Protein AF-A0A956N7H8-F1 (afdb_monomer)

Nearest PDB structures (foldseek):
  8h2f-assembly1_A  TM=9.032E-01  e=1.096E-11  Streptococcus thermophilus DGCC 7710
  2ido-assembly1_A  TM=9.069E-01  e=1.530E-11  Escherichia coli
  2p1j-assembly1_A  TM=8.109E-01  e=1.295E-11  Thermotoga maritima MSB8
  4fzz-assembly1_B  TM=8.216E-01  e=2.616E-10  Escherichia coli K-12
  7qfz-assembly4_H  TM=8.981E-01  e=7.449E-04  Escherichia fergusonii ATCC 35469

Sequence (273 aa):
MDDSLPTERWAVLDFETTGLNPRTCDVIETGAVQVDGRVLGATFHALTAPRAAIPAASSLVHGIVDDDVADAPPFEARVADLLEFLEDRVIVAHHARFDCAFLEQSALRAGLDPPTAAAVDTVRLSRRLFPEIERHDLTSLCATHGIRRERAHRALDDALATAELLAILLERADADGLSSREVLLVGRPAHWRRGRLPGLVLLGAREVELLEEAILTGDIVRLGYLSARGRGRRIAVVPYRIDSAPDRLVGYDVDAGTTRIWPLDRVITVEAT

Structure (mmCIF, N/CA/C/O backbone):
data_AF-A0A956N7H8-F1
#
_entry.id   AF-A0A956N7H8-F1
#
loop_
_atom_site.group_PDB
_atom_site.id
_atom_site.type_symbol
_atom_site.label_atom_id
_atom_site.label_alt_id
_atom_site.label_comp_id
_atom_site.label_asym_id
_atom_site.label_entity_id
_atom_site.label_seq_id
_atom_site.pdbx_PDB_ins_code
_atom_site.Cartn_x
_atom_site.Cartn_y
_atom_site.Cartn_z
_atom_site.occupancy
_atom_site.B_iso_or_equiv
_atom_site.auth_seq_id
_atom_site.auth_comp_id
_atom_site.auth_asym_id
_atom_site.auth_atom_id
_atom_site.pdbx_PDB_model_num
ATOM 1 N N . MET A 1 1 ? -28.872 10.167 2.561 1.00 31.25 1 MET A N 1
ATOM 2 C CA . MET A 1 1 ? -27.645 9.918 1.783 1.00 31.25 1 MET A CA 1
ATOM 3 C C . MET A 1 1 ? -26.826 8.972 2.622 1.00 31.25 1 MET A C 1
ATOM 5 O O . MET A 1 1 ? -26.780 9.174 3.827 1.00 31.25 1 MET A O 1
ATOM 9 N N . ASP A 1 2 ? -26.376 7.885 2.015 1.00 27.95 2 ASP A N 1
ATOM 10 C CA . ASP A 1 2 ? -25.636 6.814 2.673 1.00 27.95 2 ASP A CA 1
ATOM 11 C C . ASP A 1 2 ? -24.325 7.376 3.241 1.00 27.95 2 ASP A C 1
ATOM 13 O O . ASP A 1 2 ? -23.496 7.879 2.488 1.00 27.95 2 ASP A O 1
ATOM 17 N N . ASP A 1 3 ? -24.218 7.393 4.569 1.00 31.95 3 ASP A N 1
ATOM 18 C CA . ASP A 1 3 ? -23.087 7.933 5.341 1.00 31.95 3 ASP A CA 1
ATOM 19 C C . ASP A 1 3 ? -22.090 6.814 5.700 1.00 31.95 3 ASP A C 1
ATOM 21 O O . ASP A 1 3 ? -21.274 6.938 6.615 1.00 31.95 3 ASP A O 1
ATOM 25 N N . SER A 1 4 ? -22.159 5.674 4.997 1.00 35.38 4 SER A N 1
ATOM 26 C CA . SER A 1 4 ? -21.109 4.668 5.062 1.00 35.38 4 SER A CA 1
ATOM 27 C C . SER A 1 4 ? -19.821 5.302 4.539 1.00 35.38 4 SER A C 1
ATOM 29 O O . SER A 1 4 ? -19.727 5.682 3.368 1.00 35.38 4 SER A O 1
ATOM 31 N N . LEU A 1 5 ? -18.823 5.438 5.410 1.00 40.16 5 LEU A N 1
ATOM 32 C CA . LEU A 1 5 ? -17.477 5.834 5.013 1.00 40.16 5 LEU A CA 1
ATOM 33 C C . LEU A 1 5 ? -17.029 4.987 3.797 1.00 40.16 5 LEU A C 1
ATOM 35 O O . LEU A 1 5 ? -17.363 3.803 3.736 1.00 40.16 5 LEU A O 1
ATOM 39 N N . PRO A 1 6 ? -16.213 5.517 2.863 1.00 48.56 6 PRO A N 1
ATOM 40 C CA . PRO A 1 6 ? -15.658 4.762 1.722 1.00 48.56 6 PRO A CA 1
ATOM 41 C C . PRO A 1 6 ? -14.730 3.590 2.127 1.00 48.56 6 PRO A C 1
ATOM 43 O O . PRO A 1 6 ? -14.008 3.025 1.314 1.00 48.56 6 PRO A O 1
ATOM 46 N N . THR A 1 7 ? -14.741 3.207 3.398 1.00 57.56 7 THR A N 1
ATOM 47 C CA . THR A 1 7 ? -13.876 2.252 4.082 1.00 57.56 7 THR A CA 1
ATOM 48 C C . THR A 1 7 ? -14.230 0.789 3.850 1.00 57.56 7 THR A C 1
ATOM 50 O O . THR A 1 7 ? -13.734 -0.071 4.566 1.00 57.56 7 THR A O 1
ATOM 53 N N . GLU A 1 8 ? -15.086 0.490 2.880 1.00 76.19 8 GLU A N 1
ATOM 54 C CA . GLU A 1 8 ? -15.232 -0.872 2.361 1.00 76.19 8 GLU A CA 1
ATOM 55 C C . GLU A 1 8 ? -14.554 -1.038 1.003 1.00 76.19 8 GLU A C 1
ATOM 57 O O . GLU A 1 8 ? -14.403 -2.161 0.546 1.00 76.19 8 GLU A O 1
ATOM 62 N N . ARG A 1 9 ? -14.103 0.041 0.356 1.00 88.56 9 ARG A N 1
ATOM 63 C CA . ARG A 1 9 ? -13.468 -0.038 -0.959 1.00 88.56 9 ARG A CA 1
ATOM 64 C C . ARG A 1 9 ? -11.968 0.148 -0.832 1.00 88.56 9 ARG A C 1
ATOM 66 O O . ARG A 1 9 ? -11.470 1.243 -0.570 1.00 88.56 9 ARG A O 1
ATOM 73 N N . TRP A 1 10 ? -11.242 -0.934 -1.054 1.00 94.06 10 TRP A N 1
ATOM 74 C CA . TRP A 1 10 ? -9.791 -0.979 -0.983 1.00 94.06 10 TRP A CA 1
ATOM 75 C C . TRP A 1 10 ? -9.199 -1.255 -2.358 1.00 94.06 10 TRP A C 1
ATOM 77 O O . TRP A 1 10 ? -9.843 -1.845 -3.232 1.00 94.06 10 TRP A O 1
ATOM 87 N N . ALA A 1 11 ? -7.952 -0.845 -2.531 1.00 96.38 11 ALA A N 1
ATOM 88 C CA . ALA A 1 11 ? -7.104 -1.279 -3.621 1.00 96.38 11 ALA A CA 1
ATOM 89 C C . ALA A 1 11 ? -5.739 -1.654 -3.051 1.00 96.38 11 ALA A C 1
ATOM 91 O O . ALA A 1 11 ? -4.994 -0.798 -2.575 1.00 96.38 11 ALA A O 1
ATOM 92 N N . VAL A 1 12 ? -5.443 -2.946 -3.057 1.00 98.25 12 VAL A N 1
ATOM 93 C CA . VAL A 1 12 ? -4.158 -3.475 -2.617 1.00 98.25 12 VAL A CA 1
ATOM 94 C C . VAL A 1 12 ? -3.162 -3.303 -3.748 1.00 98.25 12 VAL A C 1
ATOM 96 O O . VAL A 1 12 ? -3.484 -3.651 -4.876 1.00 98.25 12 VAL A O 1
ATOM 99 N N . LEU A 1 13 ? -1.992 -2.751 -3.458 1.00 97.88 13 LEU A N 1
ATOM 100 C CA . LEU A 1 13 ? -0.951 -2.414 -4.419 1.00 97.88 13 LEU A CA 1
ATOM 101 C C . LEU A 1 13 ? 0.379 -3.004 -3.957 1.00 97.88 13 LEU A C 1
ATOM 103 O O . LEU A 1 13 ? 0.693 -2.957 -2.768 1.00 97.88 13 LEU A O 1
ATOM 107 N N . ASP A 1 14 ? 1.153 -3.495 -4.911 1.00 98.31 14 ASP A N 1
ATOM 108 C CA . ASP A 1 14 ? 2.539 -3.904 -4.726 1.00 98.31 14 ASP A CA 1
ATOM 109 C C . ASP A 1 14 ? 3.344 -3.568 -5.994 1.00 98.31 14 ASP A C 1
ATOM 111 O O . ASP A 1 14 ? 2.822 -3.631 -7.121 1.00 98.31 14 ASP A O 1
ATOM 115 N N . PHE A 1 15 ? 4.600 -3.159 -5.813 1.00 98.06 15 PHE A N 1
ATOM 116 C CA . PHE A 1 15 ? 5.529 -2.871 -6.901 1.00 98.06 15 PHE A CA 1
ATOM 117 C C . PHE A 1 15 ? 6.834 -3.644 -6.761 1.00 98.06 15 PHE A C 1
ATOM 119 O O . PHE A 1 15 ? 7.494 -3.582 -5.724 1.00 98.06 15 PHE A O 1
ATOM 126 N N . GLU A 1 16 ? 7.314 -4.167 -7.889 1.00 97.56 16 GLU A N 1
ATOM 127 C CA . GLU A 1 16 ? 8.724 -4.518 -8.041 1.00 97.56 16 GLU A CA 1
ATOM 128 C C . GLU A 1 16 ? 9.467 -3.395 -8.751 1.00 97.56 16 GLU A C 1
ATOM 130 O O . GLU A 1 16 ? 8.968 -2.775 -9.701 1.00 97.56 16 GLU A O 1
ATOM 135 N N . THR A 1 17 ? 10.678 -3.103 -8.281 1.00 96.44 17 THR A N 1
ATOM 136 C CA . THR A 1 17 ? 11.422 -1.921 -8.714 1.00 96.44 17 THR A CA 1
ATOM 137 C C . THR A 1 17 ? 12.901 -2.212 -8.931 1.00 96.44 17 THR A C 1
ATOM 139 O O . THR A 1 17 ? 13.490 -3.130 -8.365 1.00 96.44 17 THR A O 1
ATOM 142 N N . THR A 1 18 ? 13.566 -1.352 -9.702 1.00 93.12 18 THR A N 1
ATOM 143 C CA . THR A 1 18 ? 15.018 -1.435 -9.910 1.00 93.12 18 THR A CA 1
ATOM 144 C C . THR A 1 18 ? 15.836 -1.062 -8.670 1.00 93.12 18 THR A C 1
ATOM 146 O O . THR A 1 18 ? 17.060 -1.185 -8.683 1.00 93.12 18 THR A O 1
ATOM 149 N N . GLY A 1 19 ? 15.203 -0.625 -7.577 1.00 91.19 19 GLY A N 1
ATOM 150 C CA . GLY A 1 19 ? 15.867 -0.303 -6.318 1.00 91.19 19 GLY A CA 1
ATOM 151 C C . GLY A 1 19 ? 14.992 0.529 -5.380 1.00 91.19 19 GLY A C 1
ATOM 152 O O . GLY A 1 19 ? 13.828 0.794 -5.641 1.00 91.19 19 GLY A O 1
ATOM 153 N N . LEU A 1 20 ? 15.556 0.994 -4.265 1.00 85.06 20 LEU A N 1
ATOM 154 C CA . LEU A 1 20 ? 14.743 1.504 -3.151 1.00 85.06 20 LEU A CA 1
ATOM 155 C C . LEU A 1 20 ? 14.380 2.998 -3.208 1.00 85.06 20 LEU A C 1
ATOM 157 O O . LEU A 1 20 ? 13.648 3.481 -2.344 1.00 85.06 20 LEU A O 1
ATOM 161 N N . ASN A 1 21 ? 14.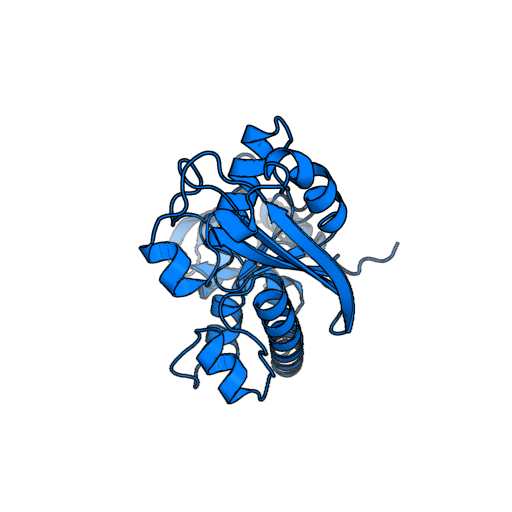924 3.762 -4.160 1.00 85.44 21 ASN A N 1
ATOM 162 C CA . ASN A 1 21 ? 14.743 5.214 -4.200 1.00 85.44 21 ASN A CA 1
ATOM 163 C C . ASN A 1 21 ? 13.774 5.626 -5.320 1.00 85.44 21 ASN A C 1
ATOM 165 O O . ASN A 1 21 ? 14.189 5.665 -6.478 1.00 85.44 21 ASN A O 1
ATOM 169 N N . PRO A 1 22 ? 12.540 6.058 -5.009 1.00 84.88 22 PRO A N 1
ATOM 170 C CA . PRO A 1 22 ? 11.532 6.377 -6.023 1.00 84.88 22 PRO A CA 1
ATOM 171 C C . PRO A 1 22 ? 11.897 7.576 -6.911 1.00 84.88 22 PRO A C 1
ATOM 173 O O . PRO A 1 22 ? 11.312 7.762 -7.970 1.00 84.88 2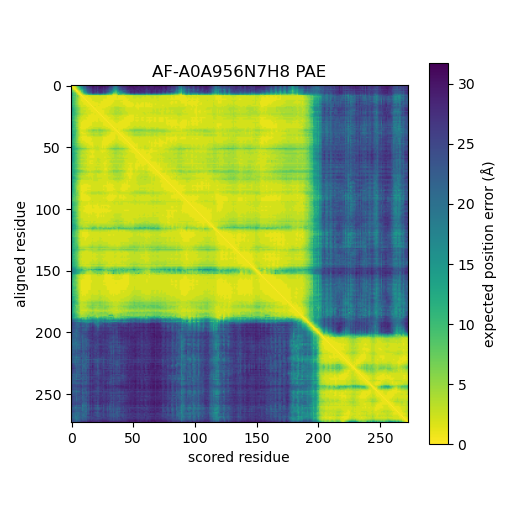2 PRO A O 1
ATOM 176 N N . ARG A 1 23 ? 12.888 8.396 -6.525 1.00 85.81 23 ARG A N 1
ATOM 177 C CA . ARG A 1 23 ? 13.370 9.517 -7.351 1.00 85.81 23 ARG A CA 1
ATOM 178 C C . ARG A 1 23 ? 14.357 9.097 -8.430 1.00 85.81 23 ARG A C 1
ATOM 180 O O . ARG A 1 23 ? 14.491 9.820 -9.415 1.00 85.81 23 ARG A O 1
ATOM 187 N N . THR A 1 24 ? 15.041 7.971 -8.260 1.00 86.06 24 THR A N 1
ATOM 188 C CA . THR A 1 24 ? 16.120 7.528 -9.163 1.00 86.06 24 THR A CA 1
ATOM 189 C C . THR A 1 24 ? 15.889 6.139 -9.746 1.00 86.06 24 THR A C 1
ATOM 191 O O . THR A 1 24 ? 16.474 5.826 -10.773 1.00 86.06 24 THR A O 1
ATOM 194 N N . CYS A 1 25 ? 15.055 5.325 -9.106 1.00 92.44 25 CYS A N 1
ATOM 195 C CA . CYS A 1 25 ? 14.696 3.979 -9.533 1.00 92.44 25 CYS A CA 1
ATOM 196 C C . CYS A 1 25 ? 13.358 3.979 -10.287 1.00 92.44 25 CYS A C 1
ATOM 198 O O . CYS A 1 25 ? 12.643 4.993 -10.330 1.00 92.44 25 CYS A O 1
ATOM 200 N N . ASP A 1 26 ? 13.056 2.828 -10.876 1.00 95.31 26 ASP A N 1
ATOM 201 C CA . ASP A 1 26 ? 11.912 2.582 -11.746 1.00 95.31 26 ASP A CA 1
ATOM 202 C C . ASP A 1 26 ? 11.077 1.414 -11.259 1.00 95.31 26 ASP A C 1
ATOM 204 O O . ASP A 1 26 ? 11.627 0.454 -10.727 1.00 95.31 26 ASP A O 1
ATOM 208 N N . VAL A 1 27 ? 9.765 1.517 -11.461 1.00 97.62 27 VAL A N 1
ATOM 209 C CA . VAL A 1 27 ? 8.834 0.393 -11.329 1.00 97.62 27 VAL A CA 1
ATOM 210 C C . VAL A 1 27 ? 8.967 -0.469 -12.580 1.00 97.62 27 VAL A C 1
ATOM 212 O O . VAL A 1 27 ? 8.987 0.059 -13.694 1.00 97.62 27 VAL A O 1
ATOM 215 N N . ILE A 1 28 ? 9.082 -1.778 -12.385 1.00 97.88 28 ILE A N 1
ATOM 216 C CA . ILE A 1 28 ? 9.237 -2.770 -13.459 1.00 97.88 28 ILE A CA 1
ATOM 217 C C . ILE A 1 28 ? 8.135 -3.827 -13.446 1.00 97.88 28 ILE A C 1
ATOM 219 O O . ILE A 1 28 ? 7.872 -4.445 -14.474 1.00 97.88 28 ILE A O 1
ATOM 223 N N . GLU A 1 29 ? 7.452 -4.002 -12.315 1.00 98.50 29 GLU A N 1
ATOM 224 C CA . GLU A 1 29 ? 6.212 -4.765 -12.233 1.00 98.50 29 GLU A CA 1
ATOM 225 C C . GLU A 1 29 ? 5.227 -4.042 -11.316 1.00 98.50 29 GLU A C 1
ATOM 227 O O . GLU A 1 29 ? 5.600 -3.499 -10.278 1.00 98.50 29 GLU A O 1
ATOM 232 N N . THR A 1 30 ? 3.960 -4.032 -11.711 1.00 98.56 30 THR A N 1
ATOM 233 C CA . THR A 1 30 ? 2.842 -3.559 -10.899 1.00 98.56 30 THR A CA 1
ATOM 234 C C . THR A 1 30 ? 1.852 -4.685 -10.701 1.00 98.56 30 THR A C 1
ATOM 236 O O . THR A 1 30 ? 1.407 -5.286 -11.680 1.00 98.56 30 THR A O 1
ATOM 239 N N . GLY A 1 31 ? 1.465 -4.919 -9.452 1.00 98.44 31 GLY A N 1
ATOM 240 C CA . GLY A 1 31 ? 0.331 -5.750 -9.085 1.00 98.44 31 GLY A CA 1
ATOM 241 C C . GLY A 1 31 ? -0.655 -4.934 -8.269 1.00 98.44 31 GLY A C 1
ATOM 242 O O . GLY A 1 31 ? -0.267 -4.277 -7.306 1.00 98.44 31 GLY A O 1
ATOM 243 N N . ALA A 1 32 ? -1.932 -4.963 -8.636 1.00 98.44 32 ALA A N 1
ATOM 244 C CA . ALA A 1 32 ? -2.972 -4.396 -7.795 1.00 98.44 32 ALA A CA 1
ATOM 245 C C . ALA A 1 32 ? -4.258 -5.222 -7.816 1.00 98.44 32 ALA A C 1
ATOM 247 O O . ALA A 1 32 ? -4.573 -5.892 -8.800 1.00 98.44 32 ALA A O 1
ATOM 248 N N . VAL A 1 33 ? -5.006 -5.169 -6.716 1.00 98.56 33 VAL A N 1
ATOM 249 C CA . VAL A 1 33 ? -6.235 -5.937 -6.497 1.00 98.56 33 VAL A CA 1
ATOM 250 C C . VAL A 1 33 ? -7.264 -5.036 -5.827 1.00 98.56 33 VAL A C 1
ATOM 252 O O . VAL A 1 33 ? -7.024 -4.508 -4.743 1.00 98.56 33 VAL A O 1
ATOM 255 N N . GLN A 1 34 ? -8.425 -4.859 -6.448 1.00 97.25 34 GLN A N 1
ATOM 256 C CA . GLN A 1 34 ? -9.557 -4.208 -5.796 1.00 97.25 34 GLN A CA 1
ATOM 257 C C . GLN A 1 34 ? -10.173 -5.159 -4.771 1.00 97.25 34 GLN A C 1
ATOM 259 O O . GLN A 1 34 ? -10.311 -6.353 -5.032 1.00 97.25 34 GLN A O 1
ATOM 264 N N . VAL A 1 35 ? -10.560 -4.636 -3.612 1.00 96.31 35 VAL A N 1
ATOM 265 C CA . VAL A 1 35 ? -11.259 -5.401 -2.575 1.00 96.31 35 VAL A CA 1
ATOM 266 C C . VAL A 1 35 ? -12.463 -4.596 -2.116 1.00 96.31 35 VAL A C 1
ATOM 268 O O . VAL A 1 35 ? -12.315 -3.434 -1.741 1.00 96.31 35 VAL A O 1
ATOM 271 N N . ASP A 1 36 ? -13.638 -5.216 -2.134 1.00 92.88 36 ASP A N 1
ATOM 272 C CA . ASP A 1 36 ? -14.878 -4.632 -1.628 1.00 92.88 36 ASP A CA 1
ATOM 273 C C . ASP A 1 36 ? -15.309 -5.404 -0.367 1.00 92.88 36 ASP A C 1
ATOM 275 O O . ASP A 1 36 ? -15.578 -6.608 -0.390 1.00 92.88 36 ASP A O 1
ATOM 279 N N . GLY A 1 37 ? -15.269 -4.726 0.779 1.00 8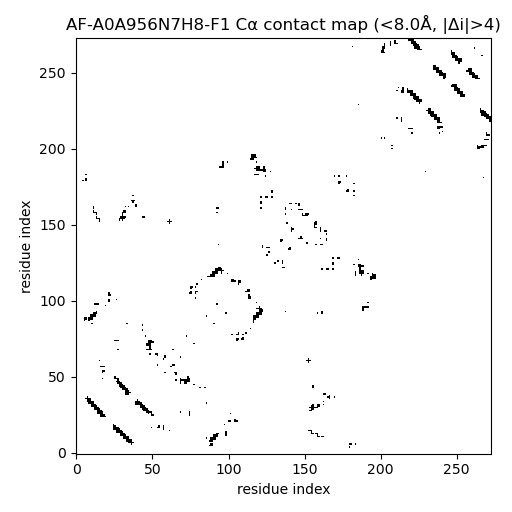9.25 37 GLY A N 1
ATOM 280 C CA . GLY A 1 37 ? -15.316 -5.315 2.111 1.00 89.25 37 GLY A CA 1
ATOM 281 C C . GLY A 1 37 ? -14.130 -6.253 2.330 1.00 89.25 37 GLY A C 1
ATOM 282 O O . GLY A 1 37 ? -13.018 -5.817 2.624 1.00 89.25 37 GLY A O 1
ATOM 283 N N . ARG A 1 38 ? -14.384 -7.555 2.175 1.00 92.00 38 ARG A N 1
ATOM 284 C CA . ARG A 1 38 ? -13.391 -8.643 2.266 1.00 92.00 38 ARG A CA 1
ATOM 285 C C . ARG A 1 38 ? -13.352 -9.508 1.000 1.00 92.00 38 ARG A C 1
ATOM 287 O O . ARG A 1 38 ? -12.744 -10.574 1.001 1.00 92.00 38 ARG A O 1
ATOM 294 N N . VAL A 1 39 ? -14.042 -9.085 -0.059 1.00 94.56 39 VAL A N 1
ATOM 295 C CA . VAL A 1 39 ? -14.178 -9.831 -1.313 1.00 94.56 39 VAL A CA 1
ATOM 296 C C . VAL A 1 39 ? -13.201 -9.271 -2.336 1.00 94.56 39 VAL A C 1
ATOM 298 O O . VAL A 1 39 ? -13.237 -8.082 -2.645 1.00 94.56 39 VAL A O 1
ATOM 301 N N . LEU A 1 40 ? -12.330 -10.131 -2.862 1.00 96.38 40 LEU A N 1
ATOM 302 C CA . LEU A 1 40 ? -11.390 -9.776 -3.924 1.00 96.38 40 LEU A CA 1
ATOM 303 C C . LEU A 1 40 ? -12.148 -9.564 -5.243 1.00 96.38 40 LEU A C 1
ATOM 305 O O . LEU A 1 40 ? -13.029 -10.348 -5.600 1.00 96.38 40 LEU A O 1
ATOM 309 N N . GLY A 1 41 ? -11.790 -8.502 -5.957 1.00 95.81 41 GLY A N 1
ATOM 310 C CA . GLY A 1 41 ? -12.411 -8.067 -7.201 1.00 95.81 41 GLY A CA 1
ATOM 311 C C . GLY A 1 41 ? -11.428 -8.044 -8.369 1.00 95.81 41 GLY A C 1
ATOM 312 O O . GLY A 1 41 ? -10.656 -8.980 -8.577 1.00 95.81 41 GL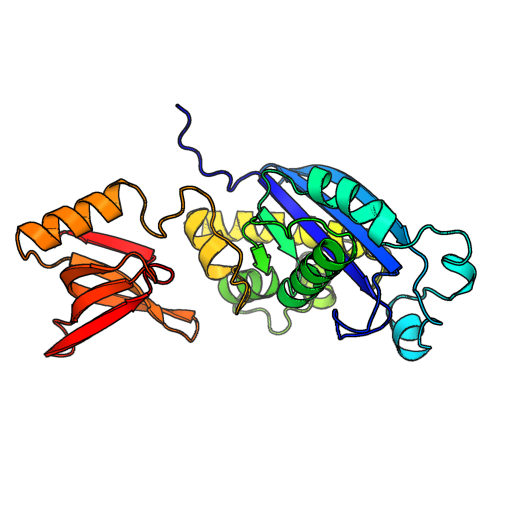Y A O 1
ATOM 313 N N . ALA A 1 42 ? -11.491 -6.974 -9.164 1.00 97.12 42 ALA A N 1
ATOM 314 C CA . ALA A 1 42 ? -10.647 -6.804 -10.341 1.00 97.12 42 ALA A CA 1
ATOM 315 C C . ALA A 1 42 ? -9.157 -6.746 -9.976 1.00 97.12 42 ALA A C 1
ATOM 317 O O . ALA A 1 42 ? -8.786 -6.261 -8.905 1.00 97.12 42 ALA A O 1
ATOM 318 N N . THR A 1 43 ? -8.309 -7.192 -10.899 1.00 98.44 43 THR A N 1
ATOM 319 C CA . THR A 1 43 ? -6.853 -7.113 -10.779 1.00 98.44 43 THR A CA 1
ATOM 320 C C . THR A 1 43 ? -6.262 -6.225 -11.867 1.00 98.44 43 THR A C 1
ATOM 322 O O . THR A 1 43 ? -6.801 -6.113 -12.969 1.00 98.44 43 THR A O 1
ATOM 325 N N . PHE A 1 44 ? -5.134 -5.600 -11.551 1.00 98.06 44 PHE A N 1
ATOM 326 C CA . PHE A 1 44 ? -4.288 -4.876 -12.487 1.00 98.06 44 PHE A CA 1
ATOM 327 C C . PHE A 1 44 ? -2.895 -5.492 -12.444 1.00 98.06 44 PHE A C 1
ATOM 329 O O . PHE A 1 44 ? -2.323 -5.689 -11.371 1.00 98.06 44 PHE A O 1
ATOM 336 N N . HIS A 1 45 ? -2.340 -5.781 -13.617 1.00 98.00 45 HIS A N 1
ATOM 337 C CA . HIS A 1 45 ? -0.976 -6.271 -13.755 1.00 98.00 45 HIS A CA 1
ATOM 338 C C . HIS A 1 45 ? -0.295 -5.607 -14.942 1.00 98.00 45 HIS A C 1
ATOM 340 O O . HIS A 1 45 ? -0.895 -5.451 -16.010 1.00 98.00 45 HIS A O 1
ATOM 346 N N . ALA A 1 46 ? 0.953 -5.195 -14.749 1.00 97.31 46 ALA A N 1
ATOM 347 C CA . ALA A 1 46 ? 1.772 -4.648 -15.817 1.00 97.31 46 ALA A CA 1
ATOM 348 C C . ALA A 1 46 ? 3.253 -4.925 -15.556 1.00 97.31 46 ALA A C 1
ATOM 350 O O . ALA A 1 46 ? 3.735 -4.694 -14.451 1.00 97.31 46 ALA A O 1
ATOM 351 N N . LEU A 1 47 ? 3.965 -5.353 -16.597 1.00 98.06 47 LEU A N 1
ATOM 352 C CA . LEU A 1 47 ? 5.420 -5.257 -16.680 1.00 98.06 47 LEU A CA 1
ATOM 353 C C . LEU A 1 47 ? 5.788 -3.971 -17.414 1.00 98.06 47 LEU A C 1
ATOM 355 O O . LEU A 1 47 ? 5.074 -3.573 -18.341 1.00 98.06 47 LEU A O 1
ATOM 359 N N . THR A 1 48 ? 6.877 -3.325 -17.000 1.00 97.75 48 THR A N 1
ATOM 360 C CA . THR A 1 48 ? 7.300 -2.035 -17.555 1.00 97.75 48 THR A CA 1
ATOM 361 C C . THR A 1 48 ? 8.808 -1.932 -17.718 1.00 97.75 48 THR A C 1
ATOM 363 O O . THR A 1 48 ? 9.573 -2.373 -16.862 1.00 97.75 48 THR A O 1
ATOM 366 N N . ALA A 1 49 ? 9.238 -1.321 -18.821 1.00 97.56 49 ALA A N 1
ATOM 367 C CA . ALA A 1 49 ? 10.652 -1.147 -19.122 1.00 97.56 49 ALA A CA 1
ATOM 368 C C . ALA A 1 49 ? 11.259 -0.023 -18.259 1.00 97.56 49 ALA A C 1
ATOM 370 O O . ALA A 1 49 ? 10.732 1.099 -18.253 1.00 97.56 49 ALA A O 1
ATOM 371 N N . PRO A 1 50 ? 12.368 -0.274 -17.539 1.00 96.56 50 PRO A N 1
ATOM 372 C CA . PRO A 1 50 ? 13.068 0.756 -16.780 1.00 96.56 50 PRO A CA 1
ATOM 373 C C . PRO A 1 50 ? 13.907 1.662 -17.693 1.00 96.56 50 PRO A C 1
ATOM 375 O O . PRO A 1 50 ? 14.258 1.306 -18.817 1.00 96.56 50 PRO A O 1
ATOM 378 N N . ARG A 1 51 ? 14.305 2.841 -17.194 1.00 93.62 51 ARG A N 1
ATOM 379 C CA . ARG A 1 51 ? 15.164 3.774 -17.956 1.00 93.62 51 ARG A CA 1
ATOM 380 C C . ARG A 1 51 ? 16.638 3.358 -17.984 1.00 93.62 51 ARG A C 1
ATOM 382 O O . ARG A 1 51 ? 17.423 3.922 -18.745 1.00 93.62 51 ARG A O 1
ATOM 389 N N . ALA A 1 52 ? 17.026 2.423 -17.123 1.00 93.00 52 ALA A N 1
ATOM 390 C CA . ALA A 1 52 ? 18.372 1.881 -17.009 1.00 93.00 52 ALA A CA 1
ATOM 391 C C . ALA A 1 52 ? 18.302 0.383 -16.693 1.00 93.00 52 ALA A C 1
ATOM 393 O O . ALA A 1 52 ? 17.282 -0.084 -16.191 1.00 93.00 52 ALA A O 1
ATOM 394 N N . ALA A 1 53 ? 19.402 -0.330 -16.948 1.00 95.94 53 ALA A N 1
ATOM 395 C CA . ALA A 1 53 ? 19.496 -1.767 -16.706 1.00 95.94 53 ALA A CA 1
ATOM 396 C C . ALA A 1 53 ? 19.112 -2.137 -15.266 1.00 95.94 53 ALA A C 1
ATOM 398 O O . ALA A 1 53 ? 19.497 -1.441 -14.314 1.00 95.94 53 ALA A O 1
ATOM 399 N N . ILE A 1 54 ? 18.382 -3.241 -15.113 1.00 97.00 54 ILE A N 1
ATOM 400 C CA . ILE A 1 54 ? 17.948 -3.741 -13.809 1.00 97.00 54 ILE A CA 1
ATOM 401 C C . ILE A 1 54 ? 19.184 -4.201 -13.019 1.00 97.00 54 ILE A C 1
ATOM 403 O O . ILE A 1 54 ? 19.932 -5.072 -13.469 1.00 97.00 54 ILE A O 1
ATOM 407 N N . PRO A 1 55 ? 19.444 -3.645 -11.819 1.00 94.44 55 PRO A N 1
ATOM 408 C CA . PRO A 1 55 ? 20.563 -4.098 -11.007 1.00 94.44 55 PRO A CA 1
ATOM 409 C C . PRO A 1 55 ? 20.403 -5.568 -10.613 1.00 94.44 55 PRO A C 1
ATOM 411 O O . PRO A 1 55 ? 19.358 -5.964 -10.101 1.00 94.44 55 PRO A O 1
ATOM 414 N N . ALA A 1 56 ? 21.478 -6.354 -10.729 1.00 94.06 56 ALA A N 1
ATOM 415 C CA . ALA A 1 56 ? 21.463 -7.778 -10.376 1.00 94.06 56 ALA A CA 1
ATOM 416 C C . ALA A 1 56 ? 20.975 -8.047 -8.940 1.00 94.06 56 ALA A C 1
ATOM 418 O O . ALA A 1 56 ? 20.345 -9.064 -8.677 1.00 94.06 56 ALA A O 1
ATOM 419 N N . ALA A 1 57 ? 21.235 -7.124 -8.007 1.00 86.62 57 ALA A N 1
ATOM 420 C CA . ALA A 1 57 ? 20.741 -7.223 -6.635 1.00 86.62 57 ALA A CA 1
ATOM 421 C C . ALA A 1 57 ? 19.206 -7.182 -6.543 1.00 86.62 57 ALA A C 1
ATOM 423 O O . ALA A 1 57 ? 18.648 -7.870 -5.695 1.00 86.62 57 ALA A O 1
ATOM 424 N N . SER A 1 58 ? 18.539 -6.414 -7.407 1.00 87.12 58 SER A N 1
ATOM 425 C CA . SER A 1 58 ? 17.076 -6.351 -7.489 1.00 87.12 58 SER A CA 1
ATOM 426 C C . SER A 1 58 ? 16.536 -7.619 -8.155 1.00 87.12 58 SER A C 1
ATOM 428 O O . SER A 1 58 ? 15.684 -8.293 -7.583 1.00 87.12 58 SER A O 1
ATOM 430 N N . SER A 1 59 ? 17.142 -8.051 -9.270 1.00 91.88 59 SER A N 1
ATOM 431 C CA . SER A 1 59 ? 16.788 -9.316 -9.936 1.00 91.88 59 SER A CA 1
ATOM 432 C C . SER A 1 59 ? 16.918 -10.543 -9.028 1.00 91.88 59 SER A C 1
ATOM 434 O O . SER A 1 59 ? 16.150 -11.485 -9.173 1.00 91.88 59 SER A O 1
ATOM 436 N N . LEU A 1 60 ? 17.847 -10.552 -8.066 1.00 90.56 60 LEU A N 1
ATOM 437 C CA . LEU A 1 60 ? 17.949 -11.627 -7.068 1.00 90.56 60 LEU A CA 1
ATOM 438 C C . LEU A 1 60 ? 16.747 -11.695 -6.112 1.00 90.56 60 LEU A C 1
ATOM 440 O O . LEU A 1 60 ? 16.527 -12.744 -5.511 1.00 90.56 60 LEU A O 1
ATOM 444 N N . VAL A 1 61 ? 16.006 -10.597 -5.948 1.00 88.19 61 VAL A N 1
ATOM 445 C CA . VAL A 1 61 ? 14.809 -10.528 -5.102 1.00 88.19 61 VAL A CA 1
ATOM 446 C C . VAL A 1 61 ? 13.584 -10.987 -5.886 1.00 88.19 61 VAL A C 1
ATOM 448 O O . VAL A 1 61 ? 12.967 -11.973 -5.499 1.00 88.19 61 VAL A O 1
ATOM 451 N N . HIS A 1 62 ? 13.272 -10.314 -6.997 1.00 90.56 62 HIS A N 1
ATOM 452 C CA . HIS A 1 62 ? 12.013 -10.497 -7.737 1.00 90.56 62 HIS A CA 1
ATOM 453 C C . HIS A 1 62 ? 12.122 -11.388 -8.984 1.00 90.56 62 HIS A C 1
ATOM 455 O O . HIS A 1 62 ? 11.127 -11.746 -9.610 1.00 90.56 62 HIS A O 1
ATOM 461 N N . GLY A 1 63 ? 13.340 -11.766 -9.379 1.00 94.38 63 GLY A N 1
ATOM 462 C CA . GLY A 1 63 ? 13.578 -12.678 -10.501 1.00 94.38 63 GLY A CA 1
ATOM 463 C C . GLY A 1 63 ? 13.351 -12.082 -11.892 1.00 94.38 63 GLY A C 1
ATOM 464 O O . GLY A 1 63 ? 13.376 -12.835 -12.856 1.00 94.38 63 GLY A O 1
ATOM 465 N N . ILE A 1 64 ? 13.145 -10.765 -12.001 1.00 95.75 64 ILE A N 1
ATOM 466 C CA . ILE A 1 64 ? 12.928 -10.059 -13.278 1.00 95.75 64 ILE A CA 1
ATOM 467 C C . ILE A 1 64 ? 14.281 -9.575 -13.800 1.00 95.75 64 ILE A C 1
ATOM 469 O O . ILE A 1 64 ? 15.036 -8.917 -13.072 1.00 95.75 64 ILE A O 1
ATOM 473 N N . VAL A 1 65 ? 14.583 -9.897 -15.052 1.00 96.69 65 VAL A N 1
ATOM 474 C CA . VAL A 1 65 ? 15.780 -9.456 -15.779 1.00 96.69 65 VAL A CA 1
ATOM 475 C C . VAL A 1 65 ? 15.407 -8.535 -16.940 1.00 96.69 65 VAL A C 1
ATOM 477 O O . VAL A 1 65 ? 14.239 -8.434 -17.307 1.00 96.69 65 VAL A O 1
ATOM 480 N N . ASP A 1 66 ? 16.393 -7.841 -17.518 1.00 97.25 66 ASP A N 1
ATOM 481 C CA . ASP A 1 66 ? 16.153 -6.870 -18.599 1.00 97.25 66 ASP A CA 1
ATOM 482 C C . ASP A 1 66 ? 15.385 -7.486 -19.786 1.00 97.25 66 ASP A C 1
ATOM 484 O O . ASP A 1 66 ? 14.496 -6.843 -20.341 1.00 97.25 66 ASP A O 1
ATOM 488 N N . ASP A 1 67 ? 15.665 -8.751 -20.120 1.00 97.31 67 ASP A N 1
ATOM 489 C CA . ASP A 1 67 ? 14.994 -9.473 -21.210 1.00 97.31 67 ASP A CA 1
ATOM 490 C C . ASP A 1 67 ? 13.485 -9.667 -20.964 1.00 97.31 67 ASP A C 1
ATOM 492 O O . ASP A 1 67 ? 12.712 -9.680 -21.920 1.00 97.31 67 ASP A O 1
ATOM 496 N N . ASP A 1 68 ? 13.040 -9.767 -19.705 1.00 96.50 68 ASP A N 1
ATOM 497 C CA . ASP A 1 68 ? 11.620 -9.957 -19.366 1.00 96.50 68 ASP A CA 1
ATOM 498 C C . ASP A 1 68 ? 10.776 -8.703 -19.648 1.00 96.50 68 ASP A C 1
ATOM 500 O O . ASP A 1 68 ? 9.556 -8.790 -19.807 1.00 96.50 68 ASP A O 1
ATOM 504 N N . VAL A 1 69 ? 11.414 -7.527 -19.681 1.00 96.94 69 VAL A N 1
ATOM 505 C CA . VAL A 1 69 ? 10.752 -6.217 -19.802 1.00 96.94 69 VAL A CA 1
ATOM 506 C C . VAL A 1 69 ? 11.204 -5.425 -21.029 1.00 96.94 69 VAL A C 1
ATOM 508 O O . VAL A 1 69 ? 10.790 -4.280 -21.195 1.00 96.94 69 VAL A O 1
ATOM 511 N N . ALA A 1 70 ? 12.020 -6.016 -21.905 1.00 94.25 70 ALA A N 1
ATOM 512 C CA . ALA A 1 70 ? 12.621 -5.330 -23.049 1.00 94.25 70 ALA A CA 1
ATOM 513 C C . ALA A 1 70 ? 11.582 -4.717 -24.008 1.00 94.25 70 ALA A C 1
ATOM 515 O O . ALA A 1 70 ? 11.775 -3.606 -24.500 1.00 94.25 70 ALA A O 1
ATOM 516 N N . ASP A 1 71 ? 10.467 -5.421 -24.226 1.00 95.12 71 ASP A N 1
ATOM 517 C CA . ASP A 1 71 ? 9.375 -4.990 -25.110 1.00 95.12 71 ASP A CA 1
ATOM 518 C C . ASP A 1 71 ? 8.232 -4.277 -24.359 1.00 95.12 71 ASP A C 1
ATOM 520 O O . ASP A 1 71 ? 7.216 -3.907 -24.955 1.00 95.12 71 ASP A O 1
ATOM 524 N N . ALA A 1 72 ? 8.362 -4.099 -23.042 1.00 97.00 72 ALA A N 1
ATOM 525 C CA . ALA A 1 72 ? 7.332 -3.481 -22.222 1.00 97.00 72 ALA A CA 1
ATOM 526 C C . ALA A 1 72 ? 7.327 -1.946 -22.375 1.00 97.00 72 ALA A C 1
ATOM 528 O O . ALA A 1 72 ? 8.373 -1.327 -22.582 1.00 97.00 72 ALA A O 1
ATOM 529 N N . PRO A 1 73 ? 6.168 -1.277 -22.241 1.00 95.88 73 PRO A N 1
ATOM 530 C CA . PRO A 1 73 ? 6.131 0.181 -22.219 1.00 95.88 73 PRO A CA 1
ATOM 531 C C . PRO A 1 73 ? 6.802 0.734 -20.946 1.00 95.88 73 PRO A C 1
ATOM 533 O O . PRO A 1 73 ? 6.883 0.031 -19.935 1.00 95.88 73 PRO A O 1
ATOM 536 N N . PRO A 1 74 ? 7.245 2.005 -20.938 1.00 94.06 74 PRO A N 1
ATOM 537 C CA . PRO A 1 74 ? 7.686 2.657 -19.708 1.00 94.06 74 PRO A CA 1
ATOM 538 C C . PRO A 1 74 ? 6.521 2.784 -18.717 1.00 94.06 74 PRO A C 1
ATOM 540 O O . PRO A 1 74 ? 5.360 2.903 -19.124 1.00 94.06 74 PRO A O 1
ATOM 543 N N . PHE A 1 75 ? 6.816 2.806 -17.414 1.00 92.94 75 PHE A N 1
ATOM 544 C CA . PHE A 1 75 ? 5.769 2.861 -16.388 1.00 92.94 75 PHE A CA 1
ATOM 545 C C . PHE A 1 75 ? 4.886 4.101 -16.503 1.00 92.94 75 PHE A C 1
ATOM 547 O O . PHE A 1 75 ? 3.679 4.006 -16.302 1.00 92.94 75 PHE A O 1
ATOM 554 N N . GLU A 1 76 ? 5.440 5.236 -16.929 1.00 89.25 76 GLU A N 1
ATOM 555 C CA . GLU A 1 76 ? 4.710 6.483 -17.163 1.00 89.25 76 GLU A CA 1
ATOM 556 C C . GLU A 1 76 ? 3.523 6.314 -18.133 1.00 89.25 76 GLU A C 1
ATOM 558 O O . GLU A 1 76 ? 2.520 7.008 -17.985 1.00 89.25 76 GLU A O 1
ATOM 563 N N . ALA A 1 77 ? 3.581 5.354 -19.067 1.00 90.94 77 ALA A N 1
ATOM 564 C CA . ALA A 1 77 ? 2.479 5.043 -19.983 1.00 90.94 77 ALA A CA 1
ATOM 565 C C . ALA A 1 77 ? 1.335 4.238 -19.335 1.00 90.94 77 ALA A C 1
ATOM 567 O O . ALA A 1 77 ? 0.295 4.048 -19.957 1.00 90.94 77 ALA A O 1
ATOM 568 N N . ARG A 1 78 ? 1.529 3.742 -18.107 1.00 94.19 78 ARG A N 1
ATOM 569 C CA . ARG A 1 78 ? 0.573 2.917 -17.349 1.00 94.19 78 ARG A CA 1
ATOM 570 C C . ARG A 1 78 ? 0.050 3.611 -16.094 1.00 94.19 78 ARG A C 1
ATOM 572 O O . ARG A 1 78 ? -0.896 3.121 -15.487 1.00 94.19 78 ARG A O 1
ATOM 579 N N . VAL A 1 79 ? 0.640 4.746 -15.702 1.00 92.25 79 VAL A N 1
ATOM 580 C CA . VAL A 1 79 ? 0.253 5.448 -14.469 1.00 92.25 79 VAL A CA 1
ATOM 581 C C . VAL A 1 79 ? -1.194 5.930 -14.523 1.00 92.25 79 VAL A C 1
ATOM 583 O O . VAL A 1 79 ? -1.887 5.798 -13.524 1.00 92.25 79 VAL A O 1
ATOM 586 N N . ALA A 1 80 ? -1.668 6.449 -15.660 1.00 89.06 80 ALA A N 1
ATOM 587 C CA . ALA A 1 80 ? -3.059 6.892 -15.788 1.00 89.06 80 ALA A CA 1
ATOM 588 C C . ALA A 1 80 ? -4.045 5.734 -15.548 1.00 89.06 80 ALA A C 1
ATOM 590 O O . ALA A 1 80 ? -4.908 5.851 -14.682 1.00 89.06 80 ALA A O 1
ATOM 591 N N . ASP A 1 81 ? -3.836 4.600 -16.227 1.00 93.31 81 ASP A N 1
ATOM 592 C CA . ASP A 1 81 ? -4.650 3.387 -16.065 1.00 93.31 81 ASP A CA 1
ATOM 593 C C . ASP A 1 81 ? -4.636 2.883 -14.611 1.00 93.31 81 ASP A C 1
ATOM 595 O O . ASP A 1 81 ? -5.655 2.451 -14.075 1.00 93.31 81 ASP A O 1
ATOM 599 N N . LEU A 1 82 ? -3.473 2.947 -13.950 1.00 95.81 82 LEU A N 1
ATOM 600 C CA . LEU A 1 82 ? -3.350 2.562 -12.547 1.00 95.81 82 LEU A CA 1
ATOM 601 C C . LEU A 1 82 ? -4.090 3.539 -11.625 1.00 95.81 82 LEU A C 1
ATOM 603 O O . LEU A 1 82 ? -4.764 3.100 -10.703 1.00 95.81 82 LEU A O 1
ATOM 607 N N . LEU A 1 83 ? -3.982 4.852 -11.840 1.00 89.06 83 LEU A N 1
ATOM 608 C CA . LEU A 1 83 ? -4.689 5.838 -11.018 1.00 89.06 83 LEU A CA 1
ATOM 609 C C . LEU A 1 83 ? -6.209 5.699 -11.152 1.00 89.06 83 LEU A C 1
ATOM 611 O O . LEU A 1 83 ? -6.894 5.772 -10.137 1.00 89.06 83 LEU A O 1
ATOM 615 N N . GLU A 1 84 ? -6.712 5.433 -12.360 1.00 89.25 84 GLU A N 1
ATOM 616 C CA . GLU A 1 84 ? -8.123 5.101 -12.598 1.00 89.25 84 GLU A CA 1
ATOM 617 C C . GLU A 1 84 ? -8.520 3.818 -11.851 1.00 89.25 84 GLU A C 1
ATOM 619 O O . GLU A 1 84 ? -9.534 3.774 -11.160 1.00 89.25 84 GLU A O 1
ATOM 624 N N . PHE A 1 85 ? -7.678 2.781 -11.889 1.00 92.50 85 PHE A N 1
ATOM 625 C CA . PHE A 1 85 ? -7.923 1.542 -11.148 1.00 92.50 85 PHE A CA 1
ATOM 626 C C . PHE A 1 85 ? -7.989 1.741 -9.618 1.00 92.50 85 PHE A C 1
ATOM 628 O O . PHE A 1 85 ? -8.695 1.000 -8.925 1.00 92.50 85 PHE A O 1
ATOM 635 N N . LEU A 1 86 ? -7.251 2.721 -9.087 1.00 88.81 86 LEU A N 1
ATOM 636 C CA . LEU A 1 86 ? -7.187 3.065 -7.662 1.00 88.81 86 LEU A CA 1
ATOM 637 C C . LEU A 1 86 ? -8.226 4.123 -7.237 1.00 88.81 86 LEU A C 1
ATOM 639 O O . LEU A 1 86 ? -8.279 4.472 -6.054 1.00 88.81 86 LEU A O 1
ATOM 643 N N . GLU A 1 87 ? -9.021 4.657 -8.166 1.00 83.69 87 GLU A N 1
ATOM 644 C CA . GLU A 1 87 ? -9.972 5.737 -7.898 1.00 83.69 87 GLU A CA 1
ATOM 645 C C . GLU A 1 87 ? -11.030 5.327 -6.857 1.00 83.69 87 GLU A C 1
ATOM 647 O O . GLU A 1 87 ? -11.454 4.172 -6.789 1.00 83.69 87 GLU A O 1
ATOM 652 N N . ASP A 1 88 ? -11.423 6.278 -5.999 1.00 81.81 88 ASP A N 1
ATOM 653 C CA . ASP A 1 88 ? -12.414 6.103 -4.923 1.00 81.81 88 ASP A CA 1
ATOM 654 C C . ASP A 1 88 ? -12.156 4.926 -3.961 1.00 81.81 88 ASP A C 1
ATOM 656 O O . ASP A 1 88 ? -13.069 4.428 -3.288 1.00 81.81 88 ASP A O 1
ATOM 660 N N . ARG A 1 89 ? -10.891 4.497 -3.857 1.00 87.44 89 ARG A N 1
ATOM 661 C CA . ARG A 1 89 ? -10.445 3.384 -3.017 1.00 87.44 89 ARG A CA 1
ATOM 662 C C . ARG A 1 89 ? -9.350 3.813 -2.051 1.00 87.44 89 ARG A C 1
ATOM 664 O O . ARG A 1 89 ? -8.517 4.673 -2.333 1.00 87.44 89 ARG A O 1
ATOM 671 N N . VAL A 1 90 ? -9.331 3.182 -0.882 1.00 89.56 90 VAL A N 1
ATOM 672 C CA . VAL A 1 90 ? -8.208 3.287 0.052 1.00 89.56 90 VAL A CA 1
ATOM 673 C C . VAL A 1 90 ? -7.077 2.404 -0.462 1.00 89.56 90 VAL A C 1
ATOM 675 O O . VAL A 1 90 ? -7.262 1.201 -0.644 1.00 89.56 90 VAL A O 1
ATOM 678 N N . ILE A 1 91 ? -5.897 2.987 -0.661 1.00 93.62 91 ILE A N 1
ATOM 679 C CA . ILE A 1 91 ? -4.712 2.236 -1.076 1.00 93.62 91 ILE A CA 1
ATOM 680 C C . ILE A 1 91 ? -4.238 1.386 0.102 1.00 93.62 91 ILE A C 1
ATOM 682 O O . ILE A 1 91 ? -4.099 1.869 1.225 1.00 93.62 91 ILE A O 1
ATOM 686 N N . VAL A 1 92 ? -3.963 0.116 -0.140 1.00 96.25 92 VAL A N 1
ATOM 687 C CA . VAL A 1 92 ? -3.444 -0.817 0.857 1.00 96.25 92 VAL A CA 1
ATOM 688 C C . VAL A 1 92 ? -2.154 -1.412 0.327 1.00 96.25 92 VAL A C 1
ATOM 690 O O . VAL A 1 92 ? -2.082 -1.786 -0.832 1.00 96.25 92 VAL A O 1
ATOM 693 N N . ALA A 1 93 ? -1.130 -1.517 1.161 1.00 96.81 93 ALA A N 1
ATOM 694 C CA . ALA A 1 93 ? 0.112 -2.180 0.778 1.00 96.81 93 ALA A CA 1
ATOM 695 C C . ALA A 1 93 ? 0.827 -2.736 2.013 1.00 96.81 93 ALA A C 1
ATOM 697 O O . ALA A 1 93 ? 0.598 -2.289 3.146 1.00 96.81 93 ALA A O 1
ATOM 698 N N . HIS A 1 94 ? 1.691 -3.726 1.811 1.00 94.94 94 HIS A N 1
ATOM 699 C CA . HIS A 1 94 ? 2.492 -4.316 2.877 1.00 94.94 94 HIS A CA 1
ATOM 700 C C . HIS A 1 94 ? 3.841 -3.596 2.945 1.00 94.94 94 HIS A C 1
ATOM 702 O O . HIS A 1 94 ? 4.722 -3.869 2.146 1.00 94.94 94 HIS A O 1
ATOM 708 N N . HIS A 1 95 ? 4.000 -2.663 3.897 1.00 88.50 95 HIS A N 1
ATOM 709 C CA . HIS A 1 95 ? 4.989 -1.569 3.857 1.00 88.50 95 HIS A CA 1
ATOM 710 C C . HIS A 1 95 ? 4.614 -0.379 2.959 1.00 88.50 95 HIS A C 1
ATOM 712 O O . HIS A 1 95 ? 5.488 0.267 2.379 1.00 88.50 95 HIS A O 1
ATOM 718 N N . ALA A 1 96 ? 3.334 0.012 2.974 1.00 87.31 96 ALA A N 1
ATOM 719 C CA . ALA A 1 96 ? 2.730 1.007 2.079 1.00 87.31 96 ALA A CA 1
ATOM 720 C C . ALA A 1 96 ? 3.492 2.319 1.844 1.00 87.31 96 ALA A C 1
ATOM 722 O O . ALA A 1 96 ? 3.318 2.950 0.807 1.00 87.31 96 ALA A O 1
ATOM 723 N N . ARG A 1 97 ? 4.356 2.754 2.771 1.00 83.19 97 ARG A N 1
ATOM 724 C CA . ARG A 1 97 ? 5.281 3.873 2.529 1.00 83.19 97 ARG A CA 1
ATOM 725 C C . ARG A 1 97 ? 6.014 3.737 1.189 1.00 83.19 97 ARG A C 1
ATOM 727 O O . ARG A 1 97 ? 6.206 4.744 0.513 1.00 83.19 97 ARG A O 1
ATOM 734 N N . PHE A 1 98 ? 6.521 2.542 0.906 1.00 85.00 98 PHE A N 1
ATOM 735 C CA . PHE A 1 98 ? 7.366 2.270 -0.245 1.00 85.00 98 PHE A CA 1
ATOM 736 C C . PHE A 1 98 ? 6.571 2.441 -1.540 1.00 85.00 98 PHE A C 1
ATOM 738 O O . PHE A 1 98 ? 6.878 3.342 -2.323 1.00 85.00 98 PHE A O 1
ATOM 745 N N . ASP A 1 99 ? 5.496 1.674 -1.692 1.00 93.94 99 ASP A N 1
ATOM 746 C CA . ASP A 1 99 ? 4.664 1.647 -2.896 1.00 93.94 99 ASP A CA 1
ATOM 747 C C . ASP A 1 99 ? 4.036 3.005 -3.164 1.00 93.94 99 ASP A C 1
ATOM 749 O O . ASP A 1 99 ? 4.128 3.555 -4.260 1.00 93.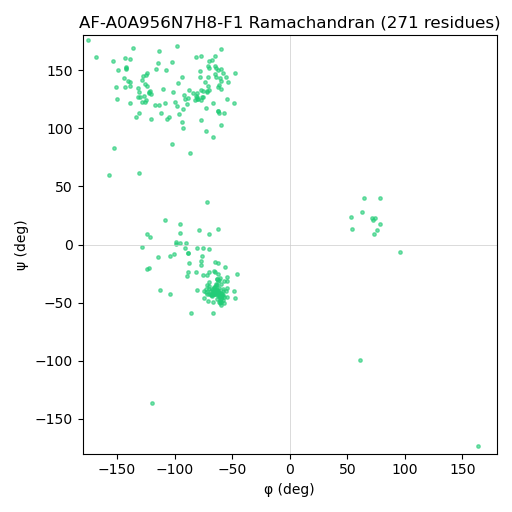94 99 ASP A O 1
ATOM 753 N N . CYS A 1 100 ? 3.492 3.626 -2.119 1.00 88.69 100 CYS A N 1
ATOM 754 C CA . CYS A 1 100 ? 2.851 4.922 -2.248 1.00 88.69 100 CYS A CA 1
ATOM 755 C C . CYS A 1 100 ? 3.864 6.008 -2.681 1.00 88.69 100 CYS A C 1
ATOM 757 O O . CYS A 1 100 ? 3.526 6.890 -3.472 1.00 88.69 100 CYS A O 1
ATOM 759 N N . ALA A 1 101 ? 5.127 5.938 -2.235 1.00 86.44 101 ALA A N 1
ATOM 760 C CA . ALA A 1 101 ? 6.165 6.875 -2.672 1.00 86.44 101 ALA A CA 1
ATOM 761 C C . ALA A 1 101 ? 6.578 6.669 -4.142 1.00 86.44 101 ALA A C 1
ATOM 763 O O . ALA A 1 101 ? 6.863 7.651 -4.832 1.00 86.44 101 ALA A O 1
ATOM 764 N N . PHE A 1 102 ? 6.600 5.425 -4.629 1.00 91.31 102 PHE A N 1
ATOM 765 C CA . PHE A 1 102 ? 6.805 5.126 -6.049 1.00 91.31 102 PHE A CA 1
ATOM 766 C C . PHE A 1 102 ? 5.629 5.598 -6.902 1.00 91.31 102 PHE A C 1
ATOM 768 O O . PHE A 1 102 ? 5.852 6.246 -7.921 1.00 91.31 102 PHE A O 1
ATOM 775 N N . LEU A 1 103 ? 4.393 5.364 -6.458 1.00 92.38 103 LEU A N 1
ATOM 776 C CA . LEU A 1 103 ? 3.191 5.835 -7.142 1.00 92.38 103 LEU A CA 1
ATOM 777 C C . LEU A 1 103 ? 3.173 7.366 -7.258 1.00 92.38 103 LEU A C 1
ATOM 779 O O . LEU A 1 103 ? 2.959 7.899 -8.345 1.00 92.38 103 LEU A O 1
ATOM 783 N N . GLU A 1 104 ? 3.473 8.080 -6.167 1.00 87.88 104 GLU A N 1
ATOM 784 C CA . GLU A 1 104 ? 3.551 9.546 -6.167 1.00 87.88 104 GLU A CA 1
ATOM 785 C C . GLU A 1 104 ? 4.630 10.060 -7.129 1.00 87.88 104 GLU A C 1
ATOM 787 O O . GLU A 1 104 ? 4.363 10.957 -7.928 1.00 87.88 104 GLU A O 1
ATOM 792 N N . GLN A 1 105 ? 5.851 9.514 -7.075 1.00 88.25 105 GLN A N 1
ATOM 793 C CA . GLN A 1 105 ? 6.921 9.966 -7.971 1.00 88.25 105 GLN A CA 1
ATOM 794 C C . GLN A 1 105 ? 6.626 9.647 -9.438 1.00 88.25 105 GLN A C 1
ATOM 796 O O . GLN A 1 105 ? 6.923 10.472 -10.302 1.00 88.25 105 GLN A O 1
ATOM 801 N N . SER A 1 106 ? 6.023 8.498 -9.727 1.00 91.12 106 SER A N 1
ATOM 802 C CA . SER A 1 106 ? 5.679 8.102 -11.092 1.00 91.12 106 SER A CA 1
ATOM 803 C C . SER A 1 106 ? 4.544 8.944 -11.673 1.00 91.12 106 SER A C 1
ATOM 805 O O . SER A 1 106 ? 4.651 9.366 -12.822 1.00 91.12 106 SER A O 1
ATOM 807 N N . ALA A 1 107 ? 3.529 9.301 -10.877 1.00 88.00 107 ALA A N 1
ATOM 808 C CA . ALA A 1 107 ? 2.507 10.272 -11.282 1.00 88.00 107 ALA A CA 1
ATOM 809 C C . ALA A 1 107 ? 3.126 11.626 -11.647 1.00 88.00 107 ALA A C 1
ATOM 811 O O . ALA A 1 107 ? 2.889 12.139 -12.739 1.00 88.00 107 ALA A O 1
ATOM 812 N N . LEU A 1 108 ? 4.019 12.150 -10.800 1.00 88.88 108 LEU A N 1
ATOM 813 C CA . LEU A 1 108 ? 4.708 13.414 -11.079 1.00 88.88 108 LEU A CA 1
ATOM 814 C C . LEU A 1 108 ? 5.567 13.352 -12.351 1.00 88.88 108 LEU A C 1
ATOM 816 O O . LEU A 1 108 ? 5.581 14.312 -13.119 1.00 88.88 108 LEU A O 1
ATOM 820 N N . ARG A 1 109 ? 6.277 12.241 -12.593 1.00 89.19 109 ARG A N 1
ATOM 821 C CA . ARG A 1 109 ? 7.070 12.039 -13.821 1.00 89.19 109 ARG A CA 1
ATOM 822 C C . ARG A 1 109 ? 6.197 11.973 -15.072 1.00 89.19 109 ARG A C 1
ATOM 824 O O . ARG A 1 109 ? 6.599 12.500 -16.104 1.00 89.19 109 ARG A O 1
ATOM 831 N N . ALA A 1 110 ? 5.012 11.377 -14.964 1.00 88.81 110 ALA A N 1
ATOM 832 C CA . ALA A 1 110 ? 4.023 11.318 -16.036 1.00 88.81 110 ALA A CA 1
ATOM 833 C C . ALA A 1 110 ? 3.279 12.653 -16.259 1.00 88.81 110 ALA A C 1
ATOM 835 O O . ALA A 1 110 ? 2.460 12.750 -17.169 1.00 88.81 110 ALA A O 1
ATOM 836 N N . GLY A 1 111 ? 3.549 13.689 -15.452 1.00 87.69 111 GLY A N 1
ATOM 837 C CA . GLY A 1 111 ? 2.838 14.969 -15.518 1.00 87.69 111 GLY A CA 1
ATOM 838 C C . GLY A 1 111 ? 1.404 14.902 -14.984 1.00 87.69 111 GLY A C 1
ATOM 839 O O . GLY A 1 111 ? 0.588 15.753 -15.330 1.00 87.69 111 GLY A O 1
ATOM 840 N N . LEU A 1 112 ? 1.102 13.897 -14.161 1.00 85.50 112 LEU A N 1
ATOM 841 C CA . LEU A 1 112 ? -0.195 13.667 -13.535 1.00 85.50 112 LEU A CA 1
ATOM 842 C C . LEU A 1 112 ? -0.175 14.106 -12.070 1.00 85.50 112 LEU A C 1
ATOM 844 O O . LEU A 1 112 ? 0.873 14.147 -11.415 1.00 85.50 112 LEU A O 1
ATOM 848 N N . ASP A 1 113 ? -1.358 14.389 -11.534 1.00 80.88 113 ASP A N 1
ATOM 849 C CA . ASP A 1 113 ? -1.512 14.624 -10.107 1.00 80.88 113 ASP A CA 1
ATOM 850 C C . ASP A 1 113 ? -1.370 13.303 -9.329 1.00 80.88 113 ASP A C 1
ATOM 852 O O . ASP A 1 113 ? -2.001 12.302 -9.676 1.00 80.88 113 ASP A O 1
ATOM 856 N N . PRO A 1 114 ? -0.555 13.266 -8.260 1.00 78.19 114 PRO A N 1
ATOM 857 C CA . PRO A 1 114 ? -0.497 12.118 -7.365 1.00 78.19 114 PRO A CA 1
ATOM 858 C C . PRO A 1 114 ? -1.850 11.816 -6.715 1.00 78.19 114 PRO A C 1
ATOM 860 O O . PRO A 1 114 ? -2.605 12.752 -6.430 1.00 78.19 114 PRO A O 1
ATOM 863 N N . PRO A 1 115 ? -2.120 10.544 -6.369 1.00 74.62 115 PRO A N 1
ATOM 864 C CA . PRO A 1 115 ? -3.378 10.170 -5.742 1.00 74.62 115 PRO A CA 1
ATOM 865 C C . PRO A 1 115 ? -3.542 10.882 -4.397 1.00 74.62 115 PRO A C 1
ATOM 867 O O . PRO A 1 115 ? -2.615 10.964 -3.587 1.00 74.62 115 PRO A O 1
ATOM 870 N N . THR A 1 116 ? -4.751 11.374 -4.138 1.00 67.62 116 THR A N 1
ATOM 871 C CA . THR A 1 116 ? -5.143 11.961 -2.845 1.00 67.62 116 THR A CA 1
ATOM 872 C C . THR A 1 116 ? -5.723 10.931 -1.877 1.00 67.62 116 THR A C 1
ATOM 874 O O . THR A 1 116 ? -6.128 11.294 -0.770 1.00 67.62 116 THR A O 1
ATOM 877 N N . ALA A 1 117 ? -5.774 9.662 -2.289 1.00 69.88 117 ALA A N 1
ATOM 878 C CA . ALA A 1 117 ? -6.340 8.559 -1.530 1.00 69.88 117 ALA A CA 1
ATOM 879 C C . ALA A 1 117 ? -5.672 8.386 -0.156 1.00 69.88 117 ALA A C 1
ATOM 881 O O . ALA A 1 117 ? -4.471 8.620 0.039 1.00 69.88 117 ALA A O 1
ATOM 882 N N . ALA A 1 118 ? -6.468 7.935 0.815 1.00 81.56 118 ALA A N 1
ATOM 883 C CA . ALA A 1 118 ? -5.915 7.407 2.052 1.00 81.56 118 ALA A CA 1
ATOM 884 C C . ALA A 1 118 ? -5.125 6.126 1.768 1.00 81.56 118 ALA A C 1
ATOM 886 O O . ALA A 1 118 ? -5.412 5.408 0.814 1.00 81.56 118 ALA A O 1
ATOM 887 N N . ALA A 1 119 ? -4.152 5.846 2.633 1.00 84.25 119 ALA A N 1
ATOM 888 C CA . ALA A 1 119 ? -3.324 4.657 2.540 1.00 84.25 119 ALA A CA 1
ATOM 889 C C . ALA A 1 119 ? -3.313 3.890 3.867 1.00 84.25 119 ALA A C 1
ATOM 891 O O . ALA A 1 119 ? -3.308 4.500 4.942 1.00 84.25 119 ALA A O 1
ATOM 892 N N . VAL A 1 120 ? -3.251 2.564 3.786 1.00 88.44 120 VAL A N 1
ATOM 893 C CA . VAL A 1 120 ? -3.149 1.629 4.908 1.00 88.44 120 VAL A CA 1
ATOM 894 C C . VAL A 1 120 ? -1.953 0.705 4.698 1.00 88.44 120 VAL A C 1
ATOM 896 O O . VAL A 1 120 ? -1.806 0.058 3.668 1.00 88.44 120 VAL A O 1
ATOM 899 N N . ASP A 1 121 ? -1.101 0.632 5.715 1.00 88.38 121 ASP A N 1
ATOM 900 C CA . ASP A 1 121 ? 0.020 -0.292 5.821 1.00 88.38 121 ASP A CA 1
ATOM 901 C C . ASP A 1 121 ? -0.399 -1.513 6.650 1.00 88.38 121 ASP A C 1
ATOM 903 O O . ASP A 1 121 ? -0.626 -1.416 7.867 1.00 88.38 121 ASP A O 1
ATOM 907 N N . THR A 1 122 ? -0.487 -2.672 5.999 1.00 95.94 122 THR A N 1
ATOM 908 C CA . THR A 1 122 ? -0.927 -3.916 6.646 1.00 95.94 122 THR A CA 1
ATOM 909 C C . THR A 1 122 ? 0.034 -4.385 7.734 1.00 95.94 122 THR A C 1
ATOM 911 O O . THR A 1 122 ? -0.420 -5.000 8.693 1.00 95.94 122 THR A O 1
ATOM 914 N N . VAL A 1 123 ? 1.317 -4.001 7.696 1.00 91.31 123 VAL A N 1
ATOM 915 C CA . VAL A 1 123 ? 2.288 -4.296 8.768 1.00 91.31 123 VAL A CA 1
ATOM 916 C C . VAL A 1 123 ? 1.920 -3.566 10.060 1.00 91.31 123 VAL A C 1
ATOM 918 O O . VAL A 1 123 ? 2.129 -4.066 11.171 1.00 91.31 123 VAL A O 1
ATOM 921 N N . ARG A 1 124 ? 1.395 -2.338 9.948 1.00 87.25 124 ARG A N 1
ATOM 922 C CA . ARG A 1 124 ? 0.963 -1.562 11.121 1.00 87.25 124 ARG A CA 1
ATOM 923 C C . ARG A 1 124 ? -0.310 -2.151 11.714 1.00 87.25 124 ARG A C 1
ATOM 925 O O . ARG A 1 124 ? -0.388 -2.285 12.935 1.00 87.25 124 ARG A O 1
ATOM 932 N N . LEU A 1 125 ? -1.264 -2.525 10.859 1.00 87.00 125 LEU A N 1
ATOM 933 C CA . LEU A 1 125 ? -2.485 -3.209 11.282 1.00 87.00 125 LEU A CA 1
ATOM 934 C C . LEU A 1 125 ? -2.174 -4.551 11.943 1.00 87.00 125 LEU A C 1
ATOM 936 O O . LEU A 1 125 ? -2.621 -4.789 13.063 1.00 87.00 125 LEU A O 1
ATOM 940 N N . SER A 1 126 ? -1.345 -5.387 11.316 1.00 93.25 126 SER A N 1
ATOM 941 C CA . SER A 1 126 ? -1.009 -6.714 11.831 1.00 93.25 126 SER A CA 1
ATOM 942 C C . SER A 1 126 ? -0.352 -6.641 13.204 1.00 93.25 126 SER A C 1
ATOM 944 O O . SER A 1 126 ? -0.740 -7.379 14.099 1.00 93.25 126 SER A O 1
ATOM 946 N N . ARG A 1 127 ? 0.569 -5.695 13.427 1.00 89.56 127 ARG A N 1
ATOM 947 C CA . ARG A 1 127 ? 1.200 -5.478 14.744 1.00 89.56 127 ARG A CA 1
ATOM 948 C C . ARG A 1 127 ? 0.217 -5.077 15.837 1.00 89.56 127 ARG A C 1
ATOM 950 O O . ARG A 1 127 ? 0.460 -5.346 17.009 1.00 89.56 127 ARG A O 1
ATOM 957 N N . ARG A 1 128 ? -0.853 -4.365 15.478 1.00 87.19 128 ARG A N 1
ATOM 958 C CA . ARG A 1 128 ? -1.881 -3.939 16.434 1.00 87.19 128 ARG A CA 1
ATOM 959 C C . ARG A 1 128 ? -2.868 -5.062 16.740 1.00 87.19 128 ARG A C 1
ATOM 961 O O . ARG A 1 128 ? -3.323 -5.146 17.879 1.00 87.19 128 ARG A O 1
ATOM 968 N N . LEU A 1 129 ? -3.234 -5.844 15.734 1.00 87.94 129 LEU A N 1
ATOM 969 C CA . LEU A 1 129 ? -4.297 -6.846 15.813 1.00 87.94 129 LEU A CA 1
ATOM 970 C C . LEU A 1 129 ? -3.795 -8.221 16.270 1.00 87.94 129 LEU A C 1
ATOM 972 O O . LEU A 1 129 ? -4.552 -8.967 16.890 1.00 87.94 129 LEU A O 1
ATOM 976 N N . PHE A 1 130 ? -2.519 -8.508 16.011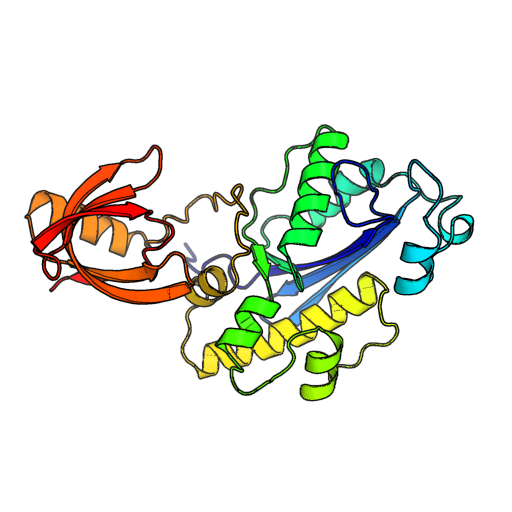 1.00 93.31 130 PHE A N 1
ATOM 977 C CA . PHE A 1 130 ? -1.833 -9.749 16.366 1.00 93.31 130 PHE A CA 1
ATOM 978 C C . PHE A 1 130 ? -0.487 -9.456 17.059 1.00 93.31 130 PHE A C 1
ATOM 980 O O . PHE A 1 130 ? 0.573 -9.783 16.519 1.00 93.31 130 PHE A O 1
ATOM 987 N N . PRO A 1 131 ? -0.482 -8.784 18.228 1.00 91.75 131 PRO A N 1
ATOM 988 C CA . PRO A 1 131 ? 0.751 -8.433 18.945 1.00 91.75 131 PRO A CA 1
ATOM 989 C C . PRO A 1 131 ? 1.582 -9.645 19.404 1.00 91.75 131 PRO A C 1
ATOM 991 O O . PRO A 1 131 ? 2.741 -9.486 19.780 1.00 91.75 131 PRO A O 1
ATOM 994 N N . GLU A 1 132 ? 0.990 -10.837 19.415 1.00 93.69 132 GLU A N 1
ATOM 995 C CA . GLU A 1 132 ? 1.627 -12.112 19.732 1.00 93.69 132 GLU A CA 1
ATOM 996 C C . GLU A 1 132 ? 2.482 -12.684 18.591 1.00 93.69 132 GLU A C 1
ATOM 998 O O . GLU A 1 132 ? 3.319 -13.552 18.842 1.00 93.69 132 GLU A O 1
ATOM 1003 N N . ILE A 1 133 ? 2.303 -12.210 17.352 1.00 93.62 133 ILE A N 1
ATOM 1004 C CA . ILE A 1 133 ? 3.115 -12.634 16.208 1.00 93.62 133 ILE A CA 1
ATOM 1005 C C . ILE A 1 133 ? 4.457 -11.891 16.241 1.00 93.62 133 ILE A C 1
ATOM 1007 O O . ILE A 1 133 ? 4.517 -10.665 16.252 1.00 93.62 133 ILE A O 1
ATOM 1011 N N . GLU A 1 134 ? 5.565 -12.633 16.219 1.00 91.75 134 GLU A N 1
ATOM 1012 C CA . GLU A 1 134 ? 6.908 -12.040 16.294 1.00 91.75 134 GLU A CA 1
ATOM 1013 C C . GLU A 1 134 ? 7.309 -11.324 14.991 1.00 91.75 134 GLU A C 1
ATOM 1015 O O . GLU A 1 134 ? 7.907 -10.243 15.007 1.00 91.75 134 GLU A O 1
ATOM 1020 N N . ARG A 1 135 ? 6.984 -11.932 13.844 1.00 93.62 135 ARG A N 1
ATOM 1021 C CA . ARG A 1 135 ? 7.402 -11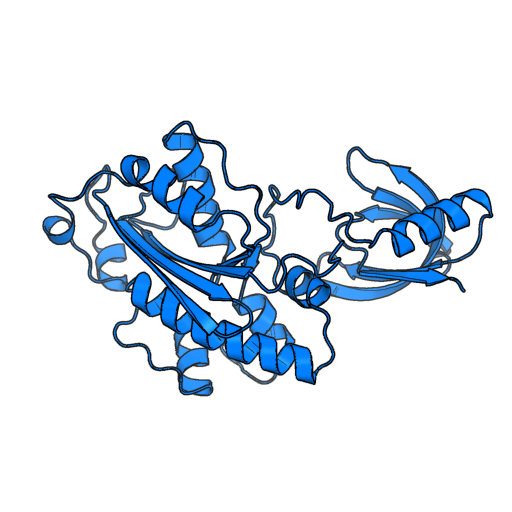.478 12.513 1.00 93.62 135 ARG A 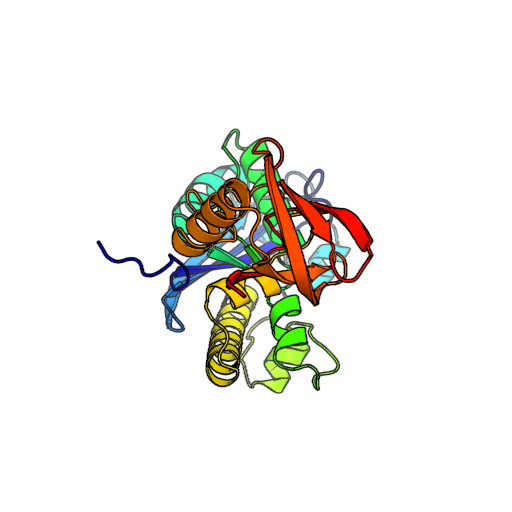CA 1
ATOM 1022 C C . ARG A 1 135 ? 6.201 -11.092 11.667 1.00 93.62 135 ARG A C 1
ATOM 1024 O O . ARG A 1 135 ? 5.344 -11.915 11.373 1.00 93.62 135 ARG A O 1
ATOM 1031 N N . HIS A 1 136 ? 6.182 -9.831 11.250 1.00 93.88 136 HIS A N 1
ATOM 1032 C CA . HIS A 1 136 ? 5.112 -9.250 10.439 1.00 93.88 136 HIS A CA 1
ATOM 1033 C C . HIS A 1 136 ? 5.534 -8.974 8.993 1.00 93.88 136 HIS A C 1
ATOM 1035 O O . HIS A 1 136 ? 4.933 -8.118 8.359 1.00 93.88 136 HIS A O 1
ATOM 1041 N N . ASP A 1 137 ? 6.581 -9.634 8.492 1.00 93.88 137 ASP A N 1
ATOM 1042 C CA . ASP A 1 137 ? 6.808 -9.692 7.047 1.00 93.88 137 ASP A CA 1
ATOM 1043 C C . ASP A 1 137 ? 5.742 -10.573 6.378 1.00 93.88 137 ASP A C 1
ATOM 1045 O O . ASP A 1 137 ? 5.213 -11.502 6.998 1.00 93.88 137 ASP A O 1
ATOM 1049 N N . LEU A 1 138 ? 5.438 -10.284 5.109 1.00 95.56 138 LEU A N 1
ATOM 1050 C CA . LEU A 1 138 ? 4.361 -10.941 4.368 1.00 95.56 138 LEU A CA 1
ATOM 1051 C C . LEU A 1 138 ? 4.527 -12.461 4.360 1.00 95.56 138 LEU A C 1
ATOM 1053 O O . LEU A 1 138 ? 3.563 -13.188 4.563 1.00 95.56 138 LEU A O 1
ATOM 1057 N N . THR A 1 139 ? 5.760 -12.955 4.216 1.00 94.50 139 THR A N 1
ATOM 1058 C CA . THR A 1 139 ? 6.041 -14.398 4.238 1.00 94.50 139 THR A CA 1
ATOM 1059 C C . THR A 1 139 ? 5.615 -15.044 5.548 1.00 94.50 139 THR A C 1
ATOM 1061 O O . THR A 1 139 ? 4.910 -16.054 5.530 1.00 94.50 139 THR A O 1
ATOM 1064 N N . SER A 1 140 ? 6.013 -14.460 6.675 1.00 95.06 140 SER A N 1
ATOM 1065 C CA . SER A 1 140 ? 5.686 -14.975 8.003 1.00 95.06 140 SER A CA 1
ATOM 1066 C C . SER A 1 140 ? 4.184 -14.909 8.289 1.00 95.06 140 SER A C 1
ATOM 1068 O O . SER A 1 140 ? 3.620 -15.864 8.826 1.00 95.06 140 SER A O 1
ATOM 1070 N N . LEU A 1 141 ? 3.514 -13.823 7.892 1.00 97.19 141 LEU A N 1
ATOM 1071 C CA . LEU A 1 141 ? 2.067 -13.678 8.076 1.00 97.19 141 LEU A CA 1
ATOM 1072 C C . LEU A 1 141 ? 1.278 -14.641 7.191 1.00 97.19 141 LEU A C 1
ATOM 1074 O O . LEU A 1 141 ? 0.362 -15.295 7.687 1.00 97.19 141 LEU A O 1
ATOM 1078 N N . CYS A 1 142 ? 1.669 -14.806 5.926 1.00 96.56 142 CYS A N 1
ATOM 1079 C CA . CYS A 1 142 ? 1.028 -15.774 5.045 1.00 96.56 142 CYS A CA 1
ATOM 1080 C C . CYS A 1 142 ? 1.155 -17.197 5.593 1.00 96.56 142 CYS A C 1
ATOM 1082 O O . CYS A 1 142 ? 0.163 -17.918 5.655 1.00 96.56 142 CYS A O 1
ATOM 1084 N N . ALA A 1 143 ? 2.344 -17.579 6.071 1.00 95.38 143 ALA A N 1
ATOM 1085 C CA . ALA A 1 143 ? 2.549 -18.879 6.703 1.00 95.38 143 ALA A CA 1
ATOM 1086 C C . ALA A 1 143 ? 1.698 -19.051 7.973 1.00 95.38 143 ALA A C 1
ATOM 1088 O O . ALA A 1 143 ? 1.118 -20.114 8.184 1.00 95.38 143 ALA A O 1
ATOM 1089 N N . THR A 1 144 ? 1.592 -18.004 8.797 1.00 96.56 144 THR A N 1
ATOM 1090 C CA . THR A 1 144 ? 0.816 -18.026 10.049 1.00 96.56 144 THR A CA 1
ATOM 1091 C C . THR A 1 144 ? -0.680 -18.198 9.796 1.00 96.56 144 THR A C 1
ATOM 1093 O O . THR A 1 144 ? -1.346 -18.936 10.519 1.00 96.56 144 THR A O 1
ATOM 1096 N N . HIS A 1 145 ? -1.209 -17.539 8.765 1.00 96.19 145 HIS A N 1
ATOM 1097 C CA . HIS A 1 145 ? -2.641 -17.530 8.465 1.00 96.19 145 HIS A CA 1
ATOM 1098 C C . HIS A 1 145 ? -3.060 -18.516 7.364 1.00 96.19 145 HIS A C 1
ATOM 1100 O O . HIS A 1 145 ? -4.236 -18.577 7.019 1.00 96.19 145 HIS A O 1
ATOM 1106 N N . GLY A 1 146 ? -2.127 -19.303 6.820 1.00 96.31 146 GLY A N 1
ATOM 1107 C CA . GLY A 1 146 ? -2.417 -20.278 5.766 1.00 96.31 146 GLY A CA 1
ATOM 1108 C C . GLY A 1 146 ? -2.735 -19.660 4.399 1.00 96.31 146 GLY A C 1
ATOM 1109 O O . GLY A 1 146 ? -3.374 -20.315 3.579 1.00 96.31 146 GLY A O 1
ATOM 1110 N N . ILE A 1 147 ? -2.288 -18.427 4.146 1.00 96.38 147 ILE A N 1
ATOM 1111 C CA . ILE A 1 147 ? -2.453 -17.733 2.860 1.00 96.38 147 ILE A CA 1
ATOM 1112 C C . ILE A 1 147 ? -1.473 -18.332 1.855 1.00 96.38 147 ILE A C 1
ATOM 1114 O O . ILE A 1 147 ? -0.263 -18.411 2.106 1.00 96.38 147 ILE A O 1
ATOM 1118 N N . ARG A 1 148 ? -1.983 -18.748 0.695 1.00 90.19 148 ARG A N 1
ATOM 1119 C CA . ARG A 1 148 ? -1.148 -19.303 -0.370 1.00 90.19 148 ARG A CA 1
ATOM 1120 C C . ARG A 1 148 ? -0.497 -18.164 -1.146 1.00 90.19 148 ARG A C 1
ATOM 1122 O O . ARG A 1 148 ? -1.178 -17.308 -1.690 1.00 90.19 148 ARG A O 1
ATOM 1129 N N . ARG A 1 149 ? 0.829 -18.202 -1.248 1.00 86.38 149 ARG A N 1
ATOM 1130 C CA . ARG A 1 149 ? 1.611 -17.273 -2.068 1.00 86.38 149 ARG A CA 1
ATOM 1131 C C . ARG A 1 149 ? 2.387 -18.076 -3.096 1.00 86.38 149 ARG A C 1
ATOM 1133 O O . ARG A 1 149 ? 3.276 -18.838 -2.720 1.00 86.38 149 ARG A O 1
ATOM 1140 N N . GLU A 1 150 ? 1.974 -17.998 -4.359 1.00 77.94 150 GLU A N 1
ATOM 1141 C CA . GLU A 1 150 ? 2.498 -18.884 -5.404 1.00 77.94 150 GLU A CA 1
ATOM 1142 C C . GLU A 1 150 ? 3.946 -18.554 -5.753 1.00 77.94 150 GLU A C 1
ATOM 1144 O O . GLU A 1 150 ? 4.791 -19.454 -5.762 1.00 77.94 150 GLU A O 1
ATOM 1149 N N . ARG A 1 151 ? 4.246 -17.274 -5.991 1.00 81.38 151 ARG A N 1
ATOM 1150 C CA . ARG A 1 151 ? 5.604 -16.790 -6.232 1.00 81.38 151 ARG A CA 1
ATOM 1151 C C . ARG A 1 151 ? 5.868 -15.577 -5.356 1.00 81.38 151 ARG A C 1
ATOM 1153 O O . ARG A 1 151 ? 5.270 -14.525 -5.527 1.00 81.38 151 ARG A O 1
ATOM 1160 N N . ALA A 1 152 ? 6.777 -15.746 -4.403 1.00 81.69 152 ALA A N 1
ATOM 1161 C CA . ALA A 1 152 ? 7.306 -14.627 -3.640 1.00 81.69 152 ALA A CA 1
ATOM 1162 C C . ALA A 1 152 ? 7.982 -13.617 -4.575 1.00 81.69 152 ALA A C 1
ATOM 1164 O O . ALA A 1 152 ? 8.707 -14.050 -5.474 1.00 81.69 152 ALA A O 1
ATOM 1165 N N . HIS A 1 153 ? 7.808 -12.321 -4.302 1.00 82.06 153 HIS A N 1
ATOM 1166 C CA . HIS A 1 153 ? 8.445 -11.229 -5.043 1.00 82.06 153 HIS A CA 1
ATOM 1167 C C . HIS A 1 153 ? 7.992 -11.157 -6.502 1.00 82.06 153 HIS A C 1
ATOM 1169 O O . HIS A 1 153 ? 8.784 -10.996 -7.431 1.00 82.06 153 HIS A O 1
ATOM 1175 N N . ARG A 1 154 ? 6.691 -11.377 -6.694 1.00 95.12 154 ARG A N 1
ATOM 1176 C CA . ARG A 1 154 ? 5.969 -11.107 -7.932 1.00 95.12 154 ARG A CA 1
ATOM 1177 C C . ARG A 1 154 ? 4.804 -10.220 -7.564 1.00 95.12 154 ARG A C 1
ATOM 1179 O O . ARG A 1 154 ? 3.969 -10.623 -6.754 1.00 95.12 154 ARG A O 1
ATOM 1186 N N . ALA A 1 155 ? 4.732 -9.045 -8.180 1.00 95.81 155 ALA A N 1
ATOM 1187 C CA . ALA A 1 155 ? 3.914 -7.964 -7.640 1.00 95.81 155 ALA A CA 1
ATOM 1188 C C . ALA A 1 155 ? 2.431 -8.351 -7.510 1.00 95.81 155 ALA A C 1
ATOM 1190 O O . ALA A 1 155 ? 1.784 -8.075 -6.504 1.00 95.81 155 ALA A O 1
ATOM 1191 N N . LEU A 1 156 ? 1.864 -9.039 -8.512 1.00 97.44 156 LEU A N 1
ATOM 1192 C CA . LEU A 1 156 ? 0.461 -9.462 -8.440 1.00 97.44 156 LEU A CA 1
ATOM 1193 C C . LEU A 1 156 ? 0.228 -10.551 -7.380 1.00 97.44 156 LEU A C 1
ATOM 1195 O O . LEU A 1 156 ? -0.779 -10.496 -6.676 1.00 97.44 156 LEU A O 1
ATOM 1199 N N . ASP A 1 157 ? 1.141 -11.512 -7.248 1.00 96.50 157 ASP A N 1
ATOM 1200 C CA . ASP A 1 157 ? 1.026 -12.594 -6.265 1.00 96.50 157 ASP A CA 1
ATOM 1201 C C . ASP A 1 157 ? 1.127 -12.043 -4.832 1.00 96.50 157 ASP A C 1
ATOM 1203 O O . ASP A 1 157 ? 0.359 -12.445 -3.954 1.00 96.50 157 ASP A O 1
ATOM 1207 N N . ASP A 1 158 ? 2.029 -11.086 -4.595 1.00 97.38 158 ASP A N 1
ATOM 1208 C CA . ASP A 1 158 ? 2.196 -10.428 -3.297 1.00 97.38 158 ASP A CA 1
ATOM 1209 C C . ASP A 1 158 ? 1.029 -9.465 -2.986 1.00 97.38 158 ASP A C 1
ATOM 1211 O O . ASP A 1 158 ? 0.563 -9.410 -1.840 1.00 97.38 158 ASP A O 1
ATOM 1215 N N . ALA A 1 159 ? 0.460 -8.791 -3.995 1.00 98.19 159 ALA A N 1
ATOM 1216 C CA . ALA A 1 159 ? -0.767 -8.003 -3.851 1.00 98.19 159 ALA A CA 1
ATOM 1217 C C . ALA A 1 159 ? -1.991 -8.880 -3.519 1.00 98.19 159 ALA A C 1
ATOM 1219 O O . ALA A 1 159 ? -2.767 -8.536 -2.626 1.00 98.19 159 ALA A O 1
ATOM 1220 N N . LEU A 1 160 ? -2.153 -10.038 -4.171 1.00 98.25 160 LEU A N 1
ATOM 1221 C CA . LEU A 1 160 ? -3.213 -11.007 -3.857 1.00 98.25 160 LEU A CA 1
ATOM 1222 C C . LEU A 1 160 ? -3.065 -11.564 -2.437 1.00 98.25 160 LEU A C 1
ATOM 1224 O O . LEU A 1 160 ? -4.026 -11.552 -1.667 1.00 98.25 160 LEU A O 1
ATOM 1228 N N . ALA A 1 161 ? -1.853 -11.968 -2.051 1.00 98.12 161 ALA A N 1
ATOM 1229 C CA . ALA A 1 161 ? -1.582 -12.447 -0.699 1.00 98.12 161 ALA A CA 1
ATOM 1230 C C . ALA A 1 161 ? -1.855 -11.361 0.358 1.00 98.12 161 ALA A C 1
ATOM 1232 O O . ALA A 1 161 ? -2.392 -11.639 1.432 1.00 98.12 161 ALA A O 1
ATOM 1233 N N . THR A 1 162 ? -1.536 -10.103 0.043 1.00 98.38 162 THR A N 1
ATOM 1234 C CA . THR A 1 162 ? -1.827 -8.957 0.910 1.00 98.38 162 THR A CA 1
ATOM 1235 C C . THR A 1 162 ? -3.330 -8.652 0.972 1.00 98.38 162 THR A C 1
ATOM 1237 O O . THR A 1 162 ? -3.809 -8.232 2.025 1.00 98.38 162 THR A O 1
ATOM 1240 N N . ALA A 1 163 ? -4.096 -8.895 -0.096 1.00 98.12 163 ALA A N 1
ATOM 1241 C CA . ALA A 1 163 ? -5.556 -8.779 -0.100 1.00 98.12 163 ALA A CA 1
ATOM 1242 C C . ALA A 1 163 ? -6.226 -9.836 0.788 1.00 98.12 163 ALA A C 1
ATOM 1244 O O . ALA A 1 163 ? -7.110 -9.503 1.580 1.00 98.12 163 ALA A O 1
ATOM 1245 N N . GLU A 1 164 ? -5.761 -11.086 0.734 1.00 98.06 164 GLU A N 1
ATOM 1246 C CA . GLU A 1 164 ? -6.212 -12.135 1.658 1.00 98.06 164 GLU A CA 1
ATOM 1247 C C . GLU A 1 164 ? -5.850 -11.796 3.111 1.00 98.06 164 GLU A C 1
ATOM 1249 O O . GLU A 1 164 ? -6.685 -11.902 4.014 1.00 98.06 164 GLU A O 1
ATOM 1254 N N . LEU A 1 165 ? -4.631 -11.296 3.344 1.00 98.19 165 LEU A N 1
ATOM 1255 C CA . LEU A 1 165 ? -4.210 -10.830 4.664 1.00 98.19 165 LEU A CA 1
ATOM 1256 C C . LEU A 1 165 ? -5.083 -9.669 5.159 1.00 98.19 165 LEU A C 1
ATOM 1258 O O . LEU A 1 165 ? -5.462 -9.648 6.329 1.00 98.19 165 LEU A O 1
ATOM 1262 N N . LEU A 1 166 ? -5.422 -8.710 4.293 1.00 97.38 166 LEU A N 1
ATOM 1263 C CA . LEU A 1 166 ? -6.309 -7.599 4.633 1.00 97.38 166 LEU A CA 1
ATOM 1264 C C . LEU A 1 166 ? -7.675 -8.111 5.097 1.00 97.38 166 LEU A C 1
ATOM 1266 O O . LEU A 1 166 ? -8.161 -7.642 6.122 1.00 97.38 166 LEU A O 1
ATOM 1270 N N . ALA A 1 167 ? -8.267 -9.091 4.409 1.00 96.50 167 ALA A N 1
ATOM 1271 C CA . ALA A 1 167 ? -9.543 -9.678 4.817 1.00 96.50 167 ALA A CA 1
ATOM 1272 C C . ALA A 1 167 ? -9.487 -10.260 6.243 1.00 96.50 167 ALA A C 1
ATOM 1274 O O . ALA A 1 167 ? -10.384 -9.996 7.047 1.00 96.50 167 ALA A O 1
ATOM 1275 N N . ILE A 1 168 ? -8.404 -10.967 6.586 1.00 97.12 168 ILE A N 1
ATOM 1276 C CA . ILE A 1 168 ? -8.167 -11.509 7.936 1.00 97.12 168 ILE A CA 1
ATOM 1277 C C . ILE A 1 168 ? -7.982 -10.388 8.967 1.00 97.12 168 ILE A C 1
ATOM 1279 O O . ILE A 1 168 ? -8.518 -10.455 10.075 1.00 97.12 168 ILE A O 1
ATOM 1283 N N . LEU A 1 169 ? -7.234 -9.338 8.617 1.00 95.50 169 LEU A N 1
ATOM 1284 C CA . LEU A 1 169 ? -7.033 -8.181 9.491 1.00 95.50 169 LEU A CA 1
ATOM 1285 C C . LEU A 1 169 ? -8.350 -7.446 9.758 1.00 95.50 169 LEU A C 1
ATOM 1287 O O . LEU A 1 169 ? -8.604 -7.065 10.896 1.00 95.50 169 LEU A O 1
ATOM 1291 N N . LEU A 1 170 ? -9.196 -7.274 8.743 1.00 93.69 170 LEU A N 1
ATOM 1292 C CA . LEU A 1 170 ? -10.516 -6.661 8.893 1.00 93.69 170 LEU A CA 1
ATOM 1293 C C . LEU A 1 170 ? -11.438 -7.527 9.755 1.00 93.69 170 LEU A C 1
ATOM 1295 O O . LEU A 1 170 ? -12.095 -7.009 10.649 1.00 93.69 170 LEU A O 1
ATOM 1299 N N . GLU A 1 171 ? -11.429 -8.849 9.568 1.00 94.75 171 GLU A N 1
ATOM 1300 C CA . GLU A 1 171 ? -12.178 -9.765 10.434 1.00 94.75 171 GLU A CA 1
ATOM 1301 C C . GLU A 1 171 ? -11.742 -9.671 11.898 1.00 94.75 171 GLU A C 1
ATOM 1303 O O . GLU A 1 171 ? -12.579 -9.596 12.801 1.00 94.75 171 GLU A O 1
ATOM 1308 N N . ARG A 1 172 ? -10.430 -9.619 12.143 1.00 94.25 172 ARG A N 1
ATOM 1309 C CA . ARG A 1 172 ? -9.891 -9.443 13.491 1.00 94.25 172 ARG A CA 1
ATOM 1310 C C . ARG A 1 172 ? -10.233 -8.073 14.073 1.00 94.25 172 ARG A C 1
ATOM 1312 O O . ARG A 1 172 ? -10.555 -7.993 15.254 1.00 94.25 172 ARG A O 1
ATOM 1319 N N . ALA A 1 173 ? -10.167 -7.014 13.270 1.00 88.12 173 ALA A N 1
ATOM 1320 C CA . ALA A 1 173 ? -10.532 -5.664 13.686 1.00 88.12 173 ALA A CA 1
ATOM 1321 C C . ALA A 1 173 ? -12.003 -5.591 14.116 1.00 88.12 173 ALA A C 1
ATOM 1323 O O . ALA A 1 173 ? -12.287 -5.048 15.182 1.00 88.12 173 ALA A O 1
ATOM 1324 N N . ASP A 1 174 ? -12.905 -6.212 13.355 1.00 88.62 174 ASP A N 1
ATOM 1325 C CA . ASP A 1 174 ? -14.328 -6.276 13.693 1.00 88.62 174 ASP A CA 1
ATOM 1326 C C . ASP A 1 174 ? -14.563 -7.066 14.990 1.00 88.62 174 ASP A C 1
ATOM 1328 O O . ASP A 1 174 ? -15.341 -6.640 15.844 1.00 88.62 174 ASP A O 1
ATOM 1332 N N . ALA A 1 175 ? -13.845 -8.178 15.191 1.00 91.25 175 ALA A N 1
ATOM 1333 C CA . ALA A 1 175 ? -13.902 -8.951 16.435 1.00 91.25 175 ALA A CA 1
ATOM 1334 C C . ALA A 1 175 ? -13.385 -8.165 17.657 1.00 91.25 175 ALA A C 1
ATOM 1336 O O . ALA A 1 175 ? -13.905 -8.329 18.762 1.00 91.25 175 ALA A O 1
ATOM 1337 N N . ASP A 1 176 ? -12.392 -7.297 17.458 1.00 86.56 176 ASP A N 1
ATOM 1338 C CA . ASP A 1 176 ? -11.865 -6.375 18.470 1.00 86.56 176 ASP A CA 1
ATOM 1339 C C . ASP A 1 176 ? -12.739 -5.104 18.629 1.00 86.56 176 ASP A C 1
ATOM 1341 O O . ASP A 1 176 ? -12.455 -4.266 19.491 1.00 86.56 176 ASP A O 1
ATOM 1345 N N . GLY A 1 177 ? -13.801 -4.953 17.825 1.00 80.50 177 GLY A N 1
ATOM 1346 C CA . GLY A 1 177 ? -14.734 -3.824 17.863 1.00 80.50 177 GLY A CA 1
ATOM 1347 C C . GLY A 1 177 ? -14.183 -2.519 17.282 1.00 80.50 177 GLY A C 1
ATOM 1348 O O . GLY A 1 177 ? -14.662 -1.448 17.652 1.00 80.50 177 GLY A O 1
ATOM 1349 N N . LEU A 1 178 ? -13.169 -2.585 16.413 1.00 77.31 178 LEU A N 1
ATOM 1350 C CA . LEU A 1 178 ? -12.612 -1.405 15.753 1.00 77.31 178 LEU A CA 1
ATOM 1351 C C . LEU A 1 178 ? -13.548 -0.927 14.644 1.00 77.31 178 LEU A C 1
ATOM 1353 O O . LEU A 1 178 ? -13.945 -1.683 13.765 1.00 77.31 178 LEU A O 1
ATOM 1357 N N . SER A 1 179 ? -13.819 0.371 14.633 1.00 74.75 179 SER A N 1
ATOM 1358 C CA . SER A 1 179 ? -14.462 1.032 13.502 1.00 74.75 179 SER A CA 1
ATOM 1359 C C . SER A 1 179 ? -13.530 1.103 12.290 1.00 74.75 179 SER A C 1
ATOM 1361 O O . SER A 1 179 ? -12.299 1.131 12.406 1.00 74.75 179 SER A O 1
ATOM 1363 N N . SER A 1 180 ? -14.103 1.261 11.100 1.00 69.19 180 SER A N 1
ATOM 1364 C CA . SER A 1 180 ? -13.326 1.407 9.867 1.00 69.19 180 SER A CA 1
ATOM 1365 C C . SER A 1 180 ? -12.408 2.641 9.884 1.00 69.19 180 SER A C 1
ATOM 1367 O O . SER A 1 180 ? -11.317 2.638 9.313 1.00 69.19 180 SER A O 1
ATOM 1369 N N . ARG A 1 181 ? -12.793 3.690 10.622 1.00 67.50 181 ARG A N 1
ATOM 1370 C CA . ARG A 1 181 ? -11.951 4.868 10.875 1.00 67.50 181 ARG A CA 1
ATOM 1371 C C . ARG A 1 181 ? -10.729 4.539 11.737 1.00 67.50 181 ARG A C 1
ATOM 1373 O O . ARG A 1 181 ? -9.641 5.052 11.473 1.00 67.50 181 ARG A O 1
ATOM 1380 N N . GLU A 1 182 ? -10.877 3.685 12.746 1.00 68.75 182 GLU A N 1
ATOM 1381 C CA . GLU A 1 182 ? -9.749 3.223 13.560 1.00 68.75 182 GLU A CA 1
ATOM 1382 C C . GLU A 1 182 ? -8.797 2.343 12.752 1.00 68.75 182 GLU A C 1
ATOM 1384 O O . GLU A 1 182 ? -7.582 2.507 12.877 1.00 68.75 182 GLU A O 1
ATOM 1389 N N . VAL A 1 183 ? -9.320 1.491 11.863 1.00 74.25 183 VAL A N 1
ATOM 1390 C CA . VAL A 1 183 ? -8.502 0.725 10.907 1.00 74.25 183 VAL A CA 1
ATOM 1391 C C . VAL A 1 183 ? -7.652 1.669 10.053 1.00 74.25 183 VAL A C 1
ATOM 1393 O O . VAL A 1 183 ? -6.428 1.521 10.008 1.00 74.25 183 VAL A O 1
ATOM 1396 N N . LEU A 1 184 ? -8.252 2.704 9.452 1.00 74.19 184 LEU A N 1
ATOM 1397 C CA . LEU A 1 184 ? -7.503 3.705 8.682 1.00 74.19 184 LEU A CA 1
ATOM 1398 C C . LEU A 1 184 ? -6.408 4.381 9.514 1.00 74.19 184 LEU A C 1
ATOM 1400 O O . LEU A 1 184 ? -5.271 4.525 9.062 1.00 74.19 184 LEU A O 1
ATOM 1404 N N . LEU A 1 185 ? -6.723 4.788 10.743 1.00 66.50 185 LEU A N 1
ATOM 1405 C CA . LEU A 1 185 ? -5.782 5.506 11.598 1.00 66.50 185 LEU A CA 1
ATOM 1406 C C . LEU A 1 185 ? -4.599 4.629 12.037 1.00 66.50 185 LEU A C 1
ATOM 1408 O O . LEU A 1 185 ? -3.442 5.067 12.014 1.00 66.50 185 LEU A O 1
ATOM 1412 N N . VAL A 1 186 ? -4.878 3.392 12.448 1.00 70.00 186 VAL A N 1
ATOM 1413 C CA . VAL A 1 186 ? -3.850 2.428 12.856 1.00 70.00 186 VAL A CA 1
ATOM 1414 C C . VAL A 1 186 ? -2.984 2.050 11.659 1.00 70.00 186 VAL A C 1
ATOM 1416 O O . VAL A 1 186 ? -1.759 2.008 11.790 1.00 70.00 186 VAL A O 1
ATOM 1419 N N . GLY A 1 187 ? -3.604 1.829 10.500 1.00 67.06 187 GLY A N 1
ATOM 1420 C CA . GLY A 1 187 ? -2.940 1.443 9.263 1.00 67.06 187 GLY A CA 1
ATOM 1421 C C . GLY A 1 187 ? -2.128 2.558 8.611 1.00 67.06 187 GLY A C 1
ATOM 1422 O O . GLY A 1 187 ? -1.151 2.266 7.936 1.00 67.06 187 GLY A O 1
ATOM 1423 N N . ARG A 1 188 ? -2.456 3.835 8.830 1.00 73.00 188 ARG A N 1
ATOM 1424 C CA . ARG A 1 188 ? -1.861 4.966 8.096 1.00 73.00 188 ARG A CA 1
ATOM 1425 C C . ARG A 1 188 ? -0.322 4.911 8.026 1.00 73.00 188 ARG A C 1
ATOM 1427 O O . ARG A 1 188 ? 0.324 4.929 9.077 1.00 73.00 188 ARG A O 1
ATOM 1434 N N . PRO A 1 189 ? 0.317 4.897 6.845 1.00 64.00 189 PRO A N 1
ATOM 1435 C CA . PRO A 1 189 ? 1.772 4.925 6.766 1.00 64.00 189 PRO A CA 1
ATOM 1436 C C . PRO A 1 189 ? 2.315 6.244 7.333 1.00 64.00 189 PRO A C 1
ATOM 1438 O O . PRO A 1 189 ? 1.712 7.315 7.196 1.00 64.00 189 PRO A O 1
ATOM 1441 N N . ALA A 1 190 ? 3.473 6.181 7.997 1.00 49.81 190 ALA A N 1
ATOM 1442 C CA . ALA A 1 190 ? 4.148 7.391 8.459 1.00 49.81 190 ALA A CA 1
ATOM 1443 C C . ALA A 1 190 ? 4.370 8.332 7.257 1.00 49.81 190 ALA A C 1
ATOM 1445 O O . ALA A 1 190 ? 4.644 7.852 6.167 1.00 49.81 190 ALA A O 1
ATOM 1446 N N . HIS A 1 191 ? 4.266 9.654 7.454 1.00 48.19 191 HIS A N 1
ATOM 1447 C CA . HIS A 1 191 ? 4.577 10.717 6.472 1.00 48.19 191 HIS A CA 1
ATOM 1448 C C . HIS A 1 191 ? 3.893 10.666 5.089 1.00 48.19 191 HIS A C 1
ATOM 1450 O O . HIS A 1 191 ? 4.262 11.472 4.234 1.00 48.19 191 HIS A O 1
ATOM 1456 N N . TRP A 1 192 ? 2.851 9.854 4.885 1.00 50.38 192 TRP A N 1
ATOM 1457 C CA . TRP A 1 192 ? 1.905 10.065 3.784 1.00 50.38 192 TRP A CA 1
ATOM 1458 C C . TRP A 1 192 ? 1.137 11.370 4.050 1.00 50.38 192 TRP A C 1
ATOM 1460 O O . TRP A 1 192 ? 0.194 11.430 4.850 1.00 50.38 192 TRP A O 1
ATOM 1470 N N . ARG A 1 193 ? 1.676 12.467 3.494 1.00 42.84 193 ARG A N 1
ATOM 1471 C CA . ARG A 1 193 ? 1.204 13.850 3.694 1.00 42.84 193 ARG A CA 1
ATOM 1472 C C . ARG A 1 193 ? 0.115 14.251 2.701 1.00 42.84 193 ARG A C 1
ATOM 1474 O O . ARG A 1 193 ? -0.571 15.237 2.955 1.00 42.84 193 ARG A O 1
ATOM 1481 N N . ARG A 1 194 ? -0.056 13.501 1.609 1.00 43.97 194 ARG A N 1
ATOM 1482 C CA . ARG A 1 194 ? -1.136 13.680 0.634 1.00 43.97 194 ARG A CA 1
ATOM 1483 C C . ARG A 1 194 ? -2.199 12.624 0.872 1.00 43.97 194 ARG A C 1
ATOM 1485 O O . ARG A 1 194 ? -2.176 11.538 0.332 1.00 43.97 194 ARG A O 1
ATOM 1492 N N . GLY A 1 195 ? -3.090 12.982 1.775 1.00 40.06 195 GLY A N 1
ATOM 1493 C CA . GLY A 1 195 ? -4.288 12.238 2.112 1.00 40.06 195 GLY A CA 1
ATOM 1494 C C . GLY A 1 195 ? -5.259 13.232 2.715 1.00 40.06 195 GLY A C 1
ATOM 1495 O O . GLY A 1 195 ? -5.599 13.131 3.889 1.00 40.06 195 GLY A O 1
ATOM 1496 N N . ARG A 1 196 ? -5.624 14.267 1.945 1.00 37.16 196 ARG A N 1
ATOM 1497 C CA . ARG A 1 196 ? -6.937 14.867 2.160 1.00 37.16 196 ARG A CA 1
ATOM 1498 C C . ARG A 1 196 ? -7.895 13.842 1.591 1.00 37.16 196 ARG A C 1
ATOM 1500 O O . ARG A 1 196 ? -8.093 13.804 0.386 1.00 37.16 196 ARG A O 1
ATOM 1507 N N . LEU A 1 197 ? -8.457 13.016 2.458 1.00 37.78 197 LEU A N 1
ATOM 1508 C CA . LEU A 1 197 ? -9.788 12.506 2.185 1.00 37.78 197 LEU A CA 1
ATOM 1509 C C . LEU A 1 197 ? -10.689 13.750 2.159 1.00 37.78 197 LEU A C 1
ATOM 1511 O O . LEU A 1 197 ? -10.764 14.443 3.181 1.00 37.78 197 LEU A O 1
ATOM 1515 N N . PRO A 1 198 ? -11.294 14.119 1.021 1.00 33.22 198 PRO A N 1
ATOM 1516 C CA . PRO A 1 198 ? -12.293 15.176 1.006 1.00 33.22 198 PRO A CA 1
ATOM 1517 C C . PRO A 1 198 ? -13.392 14.765 1.995 1.00 33.22 198 PRO A C 1
ATOM 1519 O O . PRO A 1 198 ? -14.021 13.729 1.816 1.00 33.22 198 PRO A O 1
ATOM 1522 N N . GLY A 1 199 ? -13.543 15.506 3.094 1.00 35.97 199 GLY A N 1
ATOM 1523 C CA . GLY A 1 199 ? -14.503 15.180 4.155 1.00 35.97 199 GLY A CA 1
ATOM 1524 C C . GLY A 1 199 ? -13.967 14.393 5.359 1.00 35.97 199 GLY A C 1
ATOM 1525 O O . GLY A 1 199 ? -14.687 14.304 6.347 1.00 35.97 199 GLY A O 1
ATOM 1526 N N . LEU A 1 200 ? -12.713 13.905 5.374 1.00 36.91 200 LEU A N 1
ATOM 1527 C CA . LEU A 1 200 ? -12.103 13.430 6.628 1.00 36.91 200 LEU A CA 1
ATOM 1528 C C . LEU A 1 200 ? -11.455 14.611 7.351 1.00 36.91 200 LEU A C 1
ATOM 1530 O O . LEU A 1 200 ? -10.234 14.782 7.369 1.00 36.91 200 LEU A O 1
ATOM 1534 N N . VAL A 1 201 ? -12.286 15.399 8.026 1.00 40.22 201 VAL A N 1
ATOM 1535 C CA . VAL A 1 201 ? -11.856 15.820 9.355 1.00 40.22 201 VAL A CA 1
ATOM 1536 C C . VAL A 1 201 ? -11.681 14.511 10.133 1.00 40.22 201 VAL A C 1
ATOM 1538 O O . VAL A 1 201 ? -12.513 13.611 10.034 1.00 40.22 201 VAL A O 1
ATOM 1541 N N . LEU A 1 202 ? -10.582 14.330 10.870 1.00 44.69 202 LEU A N 1
ATOM 1542 C CA . LEU A 1 202 ? -10.391 13.158 11.742 1.00 44.69 202 LEU A CA 1
ATOM 1543 C C . LEU A 1 202 ? -11.306 13.232 12.973 1.00 44.69 202 LEU A C 1
ATOM 1545 O O . LEU A 1 202 ? -10.915 12.840 14.058 1.00 44.69 202 LEU A O 1
ATOM 1549 N N . LEU A 1 203 ? -12.512 13.747 12.776 1.00 50.31 203 LEU A N 1
ATOM 1550 C CA . LEU A 1 203 ? -13.657 13.968 13.634 1.00 50.31 203 LEU A CA 1
ATOM 1551 C C . LEU A 1 203 ? -14.840 13.845 12.668 1.00 50.31 203 LEU A C 1
ATOM 1553 O O . LEU A 1 203 ? -14.829 14.513 11.635 1.00 50.31 203 LEU A O 1
ATOM 1557 N N . GLY A 1 204 ? -15.822 12.986 12.934 1.00 51.16 204 GLY A N 1
ATOM 1558 C CA . GLY A 1 204 ? -17.072 13.061 12.177 1.00 51.16 204 GLY A CA 1
ATOM 1559 C C . GLY A 1 204 ? -17.716 14.438 12.374 1.00 51.16 204 GLY A C 1
ATOM 1560 O O . GLY A 1 204 ? -17.302 15.199 13.253 1.00 51.16 204 GLY A O 1
ATOM 1561 N N . ALA A 1 205 ? -18.739 14.769 11.579 1.00 59.56 205 ALA A N 1
ATOM 1562 C CA . ALA A 1 205 ? -19.467 16.037 11.723 1.00 59.56 205 ALA A CA 1
ATOM 1563 C C . ALA A 1 205 ? -19.866 16.297 13.188 1.00 59.56 205 ALA A C 1
ATOM 1565 O O . ALA A 1 205 ? -19.649 17.385 13.710 1.00 59.56 205 ALA A O 1
ATOM 1566 N N . ARG A 1 206 ? -20.293 15.239 13.888 1.00 71.62 206 ARG A N 1
ATOM 1567 C CA . ARG A 1 206 ? -20.628 15.266 15.312 1.00 71.62 206 ARG A CA 1
ATOM 1568 C C . ARG A 1 206 ? -19.462 15.678 16.211 1.00 71.62 206 ARG A C 1
ATOM 1570 O O . ARG A 1 206 ? -19.655 16.451 17.138 1.00 71.62 206 ARG A O 1
ATOM 1577 N N . GLU A 1 207 ? -18.263 15.141 16.013 1.00 77.88 207 GLU A N 1
ATOM 1578 C CA . GLU A 1 207 ? -17.132 15.501 16.869 1.00 77.88 207 GLU A CA 1
ATOM 1579 C C . GLU A 1 207 ? -16.569 16.892 16.558 1.00 77.88 207 GLU A C 1
ATOM 1581 O O . GLU A 1 207 ? -16.018 17.528 17.455 1.00 77.88 207 GLU A O 1
ATOM 1586 N N . VAL A 1 208 ? -16.728 17.381 15.323 1.00 71.62 208 VAL A N 1
ATOM 1587 C CA . VAL A 1 208 ? -16.454 18.787 14.990 1.00 71.62 208 VAL A CA 1
ATOM 1588 C C . VAL A 1 208 ? -17.455 19.693 15.693 1.00 71.62 208 VAL A C 1
ATOM 1590 O O . VAL A 1 208 ? -17.028 20.601 16.396 1.00 71.62 208 VAL A O 1
ATOM 1593 N N . GLU A 1 209 ? -18.751 19.394 15.585 1.00 75.81 209 GLU A N 1
ATOM 1594 C CA . GLU A 1 209 ? -19.817 20.121 16.283 1.00 75.81 209 GLU A CA 1
ATOM 1595 C C . GLU A 1 209 ? -19.568 20.159 17.795 1.00 75.81 209 GLU A C 1
ATOM 1597 O O . GLU A 1 209 ? -19.625 21.227 18.393 1.00 75.81 209 GLU A O 1
ATOM 1602 N N . LEU A 1 210 ? -19.194 19.030 18.406 1.00 82.69 210 LEU A N 1
ATOM 1603 C CA . LEU A 1 210 ? -18.863 18.965 19.834 1.00 82.69 210 LEU A CA 1
ATOM 1604 C C . LEU A 1 210 ? -17.655 19.832 20.208 1.00 82.69 210 LEU A C 1
ATOM 1606 O O . LEU A 1 210 ? -17.646 20.437 21.278 1.00 82.69 210 LEU A O 1
ATOM 1610 N N . LEU A 1 211 ? -16.619 19.889 19.365 1.00 82.88 211 LEU A N 1
ATOM 1611 C CA . LEU A 1 211 ? -15.489 20.785 19.614 1.00 82.88 211 LEU A CA 1
ATOM 1612 C C . LEU A 1 211 ? -15.878 22.249 19.437 1.00 82.88 211 LEU A C 1
ATOM 1614 O O . LEU A 1 211 ? -15.459 23.069 20.244 1.00 82.88 211 LEU A O 1
ATOM 1618 N N . GLU A 1 212 ? -16.640 22.585 18.400 1.00 78.31 212 GLU A N 1
ATOM 1619 C CA . GLU A 1 212 ? -17.105 23.950 18.150 1.00 78.31 212 GLU A CA 1
ATOM 1620 C C . GLU A 1 212 ? -18.026 24.439 19.273 1.00 78.31 212 GLU A C 1
ATOM 1622 O O . GLU A 1 212 ? -17.838 25.546 19.777 1.00 78.31 212 GLU A O 1
ATOM 1627 N N . GLU A 1 213 ? -18.951 23.596 19.731 1.00 75.56 213 GLU A N 1
ATOM 1628 C CA . GLU A 1 213 ? -19.806 23.861 20.887 1.00 75.56 213 GLU A CA 1
ATOM 1629 C C . GLU A 1 213 ? -18.962 24.076 22.147 1.00 75.56 213 GLU A C 1
ATOM 1631 O O . GLU A 1 213 ? -19.068 25.127 22.777 1.00 75.56 213 GLU A O 1
ATOM 1636 N N . ALA A 1 214 ? -18.043 23.156 22.456 1.00 84.12 214 ALA A N 1
ATOM 1637 C CA . ALA A 1 214 ? -17.169 23.276 23.620 1.00 84.12 214 ALA A CA 1
ATOM 1638 C C . ALA A 1 214 ? -16.226 24.493 23.554 1.00 84.12 214 ALA A C 1
ATOM 1640 O O . ALA A 1 214 ? -15.871 25.053 24.589 1.00 84.12 214 ALA A O 1
ATOM 1641 N N . ILE A 1 215 ? -15.825 24.940 22.358 1.00 82.31 215 ILE A N 1
ATOM 1642 C CA . ILE A 1 215 ? -15.060 26.184 22.16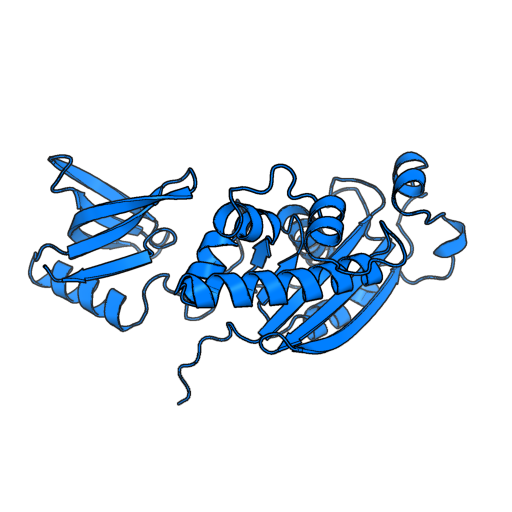8 1.00 82.31 215 ILE A CA 1
ATOM 1643 C C . ILE A 1 215 ? -15.904 27.404 22.550 1.00 82.31 215 ILE A C 1
ATOM 1645 O O . ILE A 1 215 ? -15.387 28.352 23.144 1.00 82.31 215 ILE A O 1
ATOM 1649 N N . LEU A 1 216 ? -17.192 27.393 22.203 1.00 67.19 216 LEU A N 1
ATOM 1650 C CA . LEU A 1 216 ? -18.115 28.486 22.498 1.00 67.19 216 LEU A CA 1
ATOM 1651 C C . LEU A 1 216 ? -18.514 28.522 23.977 1.00 67.19 216 LEU A C 1
ATOM 1653 O O . LEU A 1 216 ? -18.624 29.609 24.547 1.00 67.19 216 LEU A O 1
ATOM 1657 N N . THR A 1 217 ? -18.735 27.361 24.594 1.00 77.69 217 THR A N 1
ATOM 1658 C CA . THR A 1 217 ? -19.193 27.250 25.988 1.00 77.69 217 THR A CA 1
ATOM 1659 C C . THR A 1 217 ? -18.047 27.215 26.999 1.00 77.69 217 THR A C 1
ATOM 1661 O O . THR A 1 217 ? -18.235 27.598 28.154 1.00 77.69 217 THR A O 1
ATOM 1664 N N . GLY A 1 218 ? -16.848 26.810 26.571 1.00 82.94 218 GLY A N 1
ATOM 1665 C CA . GLY A 1 218 ? -15.704 26.560 27.446 1.00 82.94 218 GLY A CA 1
ATOM 1666 C C . GLY A 1 218 ? -15.773 25.215 28.176 1.00 82.94 218 GLY A C 1
ATOM 1667 O O . GLY A 1 218 ? -15.073 25.035 29.176 1.00 82.94 218 GLY A O 1
ATOM 1668 N N . ASP A 1 219 ? -16.607 24.286 27.705 1.00 88.88 219 ASP A N 1
ATOM 1669 C CA . ASP A 1 219 ? -16.781 22.977 28.328 1.00 88.88 219 ASP A CA 1
ATOM 1670 C C . ASP A 1 219 ? -15.562 22.068 28.138 1.00 88.88 219 ASP A C 1
ATOM 1672 O O . ASP A 1 219 ? -14.788 22.167 27.181 1.00 88.88 219 ASP A O 1
ATOM 1676 N N . ILE A 1 220 ? -15.391 21.138 29.079 1.00 93.00 220 ILE A N 1
ATOM 1677 C CA . ILE A 1 220 ? -14.339 20.128 28.994 1.00 93.00 220 ILE A CA 1
ATOM 1678 C C . ILE A 1 220 ? -14.804 19.010 28.066 1.00 93.00 220 ILE A C 1
ATOM 1680 O O . ILE A 1 220 ? -15.822 18.359 28.305 1.00 93.00 220 ILE A O 1
ATOM 1684 N N . VAL A 1 221 ? -13.978 18.703 27.072 1.00 94.12 221 VAL A N 1
ATOM 1685 C CA . VAL A 1 221 ? -14.114 17.500 26.249 1.00 94.12 221 VAL A CA 1
ATOM 1686 C C . VAL A 1 221 ? -13.026 16.493 26.592 1.00 94.12 221 VAL A C 1
ATOM 1688 O O . VAL A 1 221 ? -11.901 16.846 26.958 1.00 94.12 221 VAL A O 1
ATOM 1691 N N . ARG A 1 222 ? -13.333 15.208 26.434 1.00 94.81 222 ARG A N 1
ATOM 1692 C CA . ARG A 1 222 ? -12.334 14.140 26.470 1.00 94.81 222 ARG A CA 1
ATOM 1693 C C . ARG A 1 222 ? -11.936 13.768 25.055 1.00 94.81 222 ARG A C 1
ATOM 1695 O O . ARG A 1 222 ? -12.750 13.285 24.274 1.00 94.81 222 ARG A O 1
ATOM 1702 N N . LEU A 1 223 ? -10.655 13.944 24.758 1.00 91.75 223 LEU A N 1
ATOM 1703 C CA . LEU A 1 223 ? -10.059 13.520 23.502 1.00 91.75 223 LEU A CA 1
ATOM 1704 C C . LEU A 1 223 ? -9.511 12.103 23.643 1.00 91.75 223 LEU A C 1
ATOM 1706 O O . LEU A 1 223 ? -8.640 11.859 24.482 1.00 91.75 223 LEU A O 1
ATOM 1710 N N . GLY A 1 224 ? -9.935 11.187 22.776 1.00 84.62 224 GLY A N 1
ATOM 1711 C CA . GLY A 1 224 ? -9.100 10.048 22.408 1.00 84.62 224 GLY A CA 1
ATOM 1712 C C . GLY A 1 224 ? -7.984 10.560 21.501 1.00 84.62 224 GLY A C 1
ATOM 1713 O O . GLY A 1 224 ? -8.266 11.099 20.440 1.00 84.62 224 GLY A O 1
ATOM 1714 N N . TYR A 1 225 ? -6.719 10.454 21.903 1.00 84.75 225 TYR A N 1
ATOM 1715 C CA . TYR A 1 225 ? -5.596 11.073 21.194 1.00 84.75 225 TYR A CA 1
ATOM 1716 C C . TYR A 1 225 ? -4.442 10.100 20.949 1.00 84.75 225 TYR A C 1
ATOM 1718 O O . TYR A 1 225 ? -3.949 9.440 21.868 1.00 84.75 225 TYR A O 1
ATOM 1726 N N . LEU A 1 226 ? -3.951 10.061 19.710 1.00 72.69 226 LEU A N 1
ATOM 1727 C CA . LEU A 1 226 ? -2.808 9.252 19.306 1.00 72.69 226 LEU A CA 1
ATOM 1728 C C . LEU A 1 226 ? -1.504 10.052 19.405 1.00 72.69 226 LEU A C 1
ATOM 1730 O O . LEU A 1 226 ? -1.266 11.018 18.682 1.00 72.69 226 LEU A O 1
ATOM 1734 N N . SER A 1 227 ? -0.590 9.629 20.276 1.00 72.50 227 SER A N 1
ATOM 1735 C CA . SER A 1 227 ? 0.744 10.240 20.335 1.00 72.50 227 SER A CA 1
ATOM 1736 C C . SER A 1 227 ? 1.545 10.003 19.045 1.00 72.50 227 SER A C 1
ATOM 1738 O O . SER A 1 227 ? 1.297 9.059 18.300 1.00 72.50 227 SER A O 1
ATOM 1740 N N . ALA A 1 228 ? 2.607 10.789 18.827 1.00 58.78 228 ALA A N 1
ATOM 1741 C CA . ALA A 1 228 ? 3.515 10.606 17.686 1.00 58.78 228 ALA A CA 1
ATOM 1742 C C . ALA A 1 228 ? 4.149 9.199 17.601 1.00 58.78 228 ALA A C 1
ATOM 1744 O O . ALA A 1 228 ? 4.632 8.808 16.544 1.00 58.78 228 ALA A O 1
ATOM 1745 N N . ARG A 1 229 ? 4.156 8.443 18.709 1.00 59.00 229 ARG A N 1
ATOM 1746 C CA . ARG A 1 229 ? 4.649 7.058 18.787 1.00 59.00 229 ARG A CA 1
ATOM 1747 C C . ARG A 1 229 ? 3.540 6.007 18.622 1.00 59.00 229 ARG A C 1
ATOM 1749 O O . ARG A 1 229 ? 3.781 4.841 18.905 1.00 59.00 229 ARG A O 1
ATOM 1756 N N . GLY A 1 230 ? 2.326 6.404 18.239 1.00 49.41 230 GLY A N 1
ATOM 1757 C CA . GLY A 1 230 ? 1.203 5.487 18.020 1.00 49.41 230 GLY A CA 1
ATOM 1758 C C . GLY A 1 230 ? 0.544 4.951 19.294 1.00 49.41 230 GLY A C 1
ATOM 1759 O O . GLY A 1 230 ? -0.238 4.014 19.221 1.00 49.41 230 GLY A O 1
ATOM 1760 N N . ARG A 1 231 ? 0.840 5.516 20.473 1.00 67.19 231 ARG A N 1
ATOM 1761 C CA . ARG A 1 231 ? 0.137 5.158 21.720 1.00 67.19 231 ARG A CA 1
ATOM 1762 C C . ARG A 1 231 ? -1.097 6.029 21.905 1.00 67.19 231 ARG A C 1
ATOM 1764 O O . ARG A 1 231 ? -0.945 7.255 21.903 1.00 67.19 231 ARG A O 1
ATOM 1771 N N . GLY A 1 232 ? -2.253 5.397 22.097 1.00 71.31 232 GLY A N 1
ATOM 1772 C CA . GLY A 1 232 ? -3.507 6.059 22.449 1.00 71.31 232 GLY A CA 1
ATOM 1773 C C . GLY A 1 232 ? -3.486 6.589 23.883 1.00 71.31 232 GLY A C 1
ATOM 1774 O O . GLY A 1 232 ? -2.864 6.001 24.771 1.00 71.31 232 GLY A O 1
ATOM 1775 N N . ARG A 1 233 ? -4.124 7.735 24.095 1.00 84.12 233 ARG A N 1
ATOM 1776 C CA . ARG A 1 233 ? -4.297 8.397 25.391 1.00 84.12 233 ARG A CA 1
ATOM 1777 C C . ARG A 1 233 ? -5.686 9.011 25.450 1.00 84.12 233 ARG A C 1
ATOM 1779 O O . ARG A 1 233 ? -6.212 9.400 24.416 1.00 84.12 233 ARG A O 1
ATOM 1786 N N . ARG A 1 234 ? -6.242 9.140 26.651 1.00 90.06 234 ARG A N 1
ATOM 1787 C CA . ARG A 1 234 ? -7.395 10.011 26.900 1.00 90.06 234 ARG A CA 1
ATOM 1788 C C . ARG A 1 234 ? -6.885 11.289 27.550 1.00 90.06 234 ARG A C 1
ATOM 1790 O O . ARG A 1 234 ? -6.060 11.197 28.455 1.00 90.06 234 ARG A O 1
ATOM 1797 N N . ILE A 1 235 ? -7.307 12.440 27.041 1.00 92.69 235 ILE A N 1
ATOM 1798 C CA . ILE A 1 235 ? -6.859 13.759 27.506 1.00 92.69 235 ILE A CA 1
ATOM 1799 C C . ILE A 1 235 ? -8.100 14.608 27.759 1.00 92.69 235 ILE A C 1
ATOM 1801 O O . ILE A 1 235 ? -8.936 14.722 26.863 1.00 92.69 235 ILE A O 1
ATOM 1805 N N . ALA A 1 236 ? -8.229 15.185 28.951 1.00 95.31 236 ALA A N 1
ATOM 1806 C CA . ALA A 1 236 ? -9.253 16.190 29.219 1.00 95.31 236 ALA A CA 1
ATOM 1807 C C . ALA A 1 236 ? -8.772 17.562 28.723 1.00 95.31 236 ALA A C 1
ATOM 1809 O O . ALA A 1 236 ? -7.689 18.021 29.098 1.00 95.31 236 ALA A O 1
ATOM 1810 N N . VAL A 1 237 ? -9.557 18.202 27.857 1.00 95.50 237 VAL A N 1
ATOM 1811 C CA . VAL A 1 237 ? -9.182 19.452 27.190 1.00 95.50 237 VAL A CA 1
ATOM 1812 C C . VAL A 1 237 ? -10.311 20.469 27.285 1.00 95.50 237 VAL A C 1
ATOM 1814 O O . VAL A 1 237 ? -11.456 20.135 27.003 1.00 95.50 237 VAL A O 1
ATOM 1817 N N . VAL A 1 238 ? -9.974 21.715 27.628 1.00 92.56 238 VAL A N 1
ATOM 1818 C CA . VAL A 1 238 ? -10.836 22.882 27.371 1.00 92.56 238 VAL A CA 1
ATOM 1819 C C . VAL A 1 238 ? -10.406 23.477 26.029 1.00 92.56 238 VAL A C 1
ATOM 1821 O O . VAL A 1 238 ? -9.309 24.048 25.953 1.00 92.56 238 VAL A O 1
ATOM 1824 N N . PRO A 1 239 ? -11.175 23.292 24.947 1.00 90.75 239 PRO A N 1
ATOM 1825 C CA . PRO A 1 239 ? -10.776 23.741 23.624 1.00 90.75 239 PRO A CA 1
ATOM 1826 C C . PRO A 1 239 ? -10.991 25.256 23.483 1.00 90.75 239 PRO A C 1
ATOM 1828 O O . PRO A 1 239 ? -11.928 25.821 24.030 1.00 90.75 239 PRO A O 1
ATOM 1831 N N . TYR A 1 240 ? -10.099 25.933 22.760 1.00 84.00 240 TYR A N 1
ATOM 1832 C CA . TYR A 1 240 ? -10.154 27.386 22.546 1.00 84.00 240 TYR A CA 1
ATOM 1833 C C . TYR A 1 240 ? -10.454 27.763 21.105 1.00 84.00 240 TYR A C 1
ATOM 1835 O O . TYR A 1 240 ? -11.114 28.765 20.853 1.00 84.00 240 TYR A O 1
ATOM 1843 N N . ARG A 1 241 ? -9.884 27.018 20.153 1.00 82.31 241 ARG A N 1
ATOM 1844 C CA . ARG A 1 241 ? -10.092 27.220 18.718 1.00 82.31 241 ARG A CA 1
ATOM 1845 C C . ARG A 1 241 ? -9.545 26.053 17.909 1.00 82.31 241 ARG A C 1
ATOM 1847 O O . ARG A 1 241 ? -8.661 25.326 18.373 1.00 82.31 241 ARG A O 1
ATOM 1854 N N . ILE A 1 242 ? -10.012 25.962 16.670 1.00 80.31 242 ILE A N 1
ATOM 1855 C CA . ILE A 1 242 ? -9.437 25.120 15.626 1.00 80.31 242 ILE A CA 1
ATOM 1856 C C . ILE A 1 242 ? -8.756 26.028 14.598 1.00 80.31 242 ILE A C 1
ATOM 1858 O O . ILE A 1 242 ? -9.391 26.901 14.010 1.00 80.31 242 ILE A O 1
ATOM 1862 N N . ASP A 1 243 ? -7.459 25.824 14.386 1.00 74.50 243 ASP A N 1
ATOM 1863 C CA . ASP A 1 243 ? -6.715 26.443 13.291 1.00 74.50 243 ASP A CA 1
ATOM 1864 C C . ASP A 1 243 ? -6.840 25.526 12.059 1.00 74.50 243 ASP A C 1
ATOM 1866 O O . ASP A 1 243 ? -6.646 24.323 12.193 1.00 74.50 243 ASP A O 1
ATOM 1870 N N . SER A 1 244 ? -7.148 26.062 10.872 1.00 52.81 244 SER A N 1
ATOM 1871 C CA . SER A 1 244 ? -7.397 25.285 9.634 1.00 52.81 244 SER A CA 1
ATOM 1872 C C . SER A 1 244 ? -6.195 25.204 8.677 1.00 52.81 244 SER A C 1
ATOM 1874 O O . SER A 1 244 ? -6.259 24.630 7.588 1.00 52.81 244 SER A O 1
ATOM 1876 N N . ALA A 1 245 ? -5.070 25.820 9.052 1.00 49.31 245 ALA A N 1
ATOM 1877 C CA . ALA A 1 245 ? -3.871 25.885 8.222 1.00 49.31 245 ALA A CA 1
ATOM 1878 C C . ALA A 1 245 ? -2.598 26.027 9.078 1.00 49.31 245 ALA A C 1
ATOM 1880 O O . ALA A 1 245 ? -2.068 27.130 9.232 1.00 49.31 245 ALA A O 1
ATOM 1881 N N . PRO A 1 246 ? -2.047 24.921 9.608 1.00 54.41 246 PRO A N 1
ATOM 1882 C CA . PRO A 1 246 ? -2.531 23.534 9.505 1.00 54.41 246 PRO A CA 1
ATOM 1883 C C . PRO A 1 246 ? -3.648 23.194 10.511 1.00 54.41 246 PRO A C 1
ATOM 1885 O O . PRO A 1 246 ? -3.737 23.847 11.545 1.00 54.41 246 PRO A O 1
ATOM 1888 N N . ASP A 1 247 ? -4.391 22.112 10.245 1.00 67.31 247 ASP A N 1
ATOM 1889 C CA . ASP A 1 247 ? -5.491 21.603 11.086 1.00 67.31 247 ASP A CA 1
ATOM 1890 C C . ASP A 1 247 ? -5.038 21.224 12.504 1.00 67.31 247 ASP A C 1
ATOM 1892 O O . ASP A 1 247 ? -4.407 20.180 12.735 1.00 67.31 247 ASP A O 1
ATOM 1896 N N . ARG A 1 248 ? -5.333 22.088 13.478 1.00 86.31 248 ARG A N 1
ATOM 1897 C CA . ARG A 1 248 ? -4.908 21.926 14.873 1.00 86.31 248 ARG A CA 1
ATOM 1898 C C . ARG A 1 248 ? -5.969 22.406 15.846 1.00 86.31 248 ARG A C 1
ATOM 1900 O O . ARG A 1 248 ? -6.485 23.507 15.713 1.00 86.31 248 ARG A O 1
ATOM 1907 N N . LEU A 1 249 ? -6.202 21.616 16.887 1.00 89.69 249 LEU A N 1
ATOM 1908 C CA . LEU A 1 249 ? -6.921 22.050 18.072 1.00 89.69 249 LEU A CA 1
ATOM 1909 C C . LEU A 1 249 ? -5.951 22.755 19.021 1.00 89.69 249 LEU A C 1
ATOM 1911 O O . LEU A 1 249 ? -4.895 22.210 19.357 1.00 89.69 249 LEU A O 1
ATOM 1915 N N . VAL A 1 250 ? -6.322 23.942 19.484 1.00 88.38 250 VAL A N 1
ATOM 1916 C CA . VAL A 1 250 ? -5.628 24.667 20.552 1.00 88.38 250 VAL A CA 1
ATOM 1917 C C . VAL A 1 250 ? -6.526 24.673 21.780 1.00 88.38 250 VAL A C 1
ATOM 1919 O O . VAL A 1 250 ? -7.715 24.957 21.665 1.00 88.38 250 VAL A O 1
ATOM 1922 N N . GLY A 1 251 ? -5.972 24.376 22.952 1.00 92.25 251 GLY A N 1
ATOM 1923 C CA . GLY A 1 251 ? -6.753 24.297 24.186 1.00 92.25 251 GLY A CA 1
ATOM 1924 C C . GLY A 1 251 ? -5.902 24.052 25.428 1.00 92.25 251 GLY A C 1
ATOM 1925 O O . GLY A 1 251 ? -4.686 23.859 25.341 1.00 92.25 251 GLY A O 1
ATOM 1926 N N . TYR A 1 252 ? -6.544 24.057 26.589 1.00 93.12 252 TYR A N 1
ATOM 1927 C CA . TYR A 1 252 ? -5.919 23.774 27.878 1.00 93.12 252 TYR A CA 1
ATOM 1928 C C . TYR A 1 252 ? -5.976 22.284 28.195 1.00 93.12 252 TYR A C 1
ATOM 1930 O O . TYR A 1 252 ? -7.059 21.713 28.270 1.00 93.12 252 TYR A O 1
ATOM 1938 N N . ASP A 1 253 ? -4.816 21.662 28.385 1.00 95.69 253 ASP A N 1
ATOM 1939 C CA . ASP A 1 253 ? -4.693 20.290 28.879 1.00 95.69 253 ASP A CA 1
ATOM 1940 C C . ASP A 1 253 ? -4.935 20.312 30.393 1.00 95.69 253 ASP A C 1
ATOM 1942 O O . ASP A 1 253 ? -4.098 20.819 31.147 1.00 95.69 253 ASP A O 1
ATOM 1946 N N . VAL A 1 254 ? -6.094 19.810 30.824 1.00 93.88 254 VAL A N 1
ATOM 1947 C CA . VAL A 1 254 ? -6.525 19.849 32.231 1.00 93.88 254 VAL A CA 1
ATOM 1948 C C . VAL A 1 254 ? -5.588 19.014 33.102 1.00 93.88 254 VAL A C 1
ATOM 1950 O O . VAL A 1 254 ? -5.218 19.441 34.194 1.00 93.88 254 VAL A O 1
ATOM 1953 N N . ASP A 1 255 ? -5.145 17.861 32.596 1.00 88.56 255 ASP A N 1
ATOM 1954 C CA . ASP A 1 255 ? -4.281 16.934 33.330 1.00 88.56 255 ASP A CA 1
ATOM 1955 C C . ASP A 1 255 ? -2.848 17.475 33.459 1.00 88.56 255 ASP A C 1
ATOM 1957 O O . ASP A 1 255 ? -2.192 17.308 34.488 1.00 88.56 255 ASP A O 1
ATOM 1961 N N . ALA A 1 256 ? -2.340 18.128 32.411 1.00 89.62 256 ALA A N 1
ATOM 1962 C CA . ALA A 1 256 ? -0.993 18.698 32.400 1.00 89.62 256 ALA A CA 1
ATOM 1963 C C . ALA A 1 256 ? -0.919 20.142 32.930 1.00 89.62 256 ALA A C 1
ATOM 1965 O O . ALA A 1 256 ? 0.185 20.678 33.053 1.00 89.62 256 ALA A O 1
ATOM 1966 N N . GLY A 1 257 ? -2.059 20.783 33.196 1.00 93.12 257 GLY A N 1
ATOM 1967 C CA . GLY A 1 257 ? -2.146 22.152 33.701 1.00 93.12 257 GLY A CA 1
ATOM 1968 C C . GLY A 1 257 ? -1.577 23.209 32.747 1.00 93.12 257 GLY A C 1
ATOM 1969 O O . GLY A 1 257 ? -1.059 24.234 33.197 1.00 93.12 257 GLY A O 1
ATOM 1970 N N . THR A 1 258 ? -1.597 22.965 31.433 1.00 93.50 258 THR A N 1
ATOM 1971 C CA . THR A 1 258 ? -0.928 23.837 30.455 1.00 93.50 258 THR A CA 1
ATOM 1972 C C . THR A 1 258 ? -1.623 23.863 29.098 1.00 93.50 258 THR A C 1
ATOM 1974 O O . THR A 1 258 ? -2.211 22.875 28.662 1.00 93.50 258 THR A O 1
ATOM 1977 N N . THR A 1 259 ? -1.518 24.987 28.391 1.00 93.38 259 THR A N 1
ATOM 1978 C CA . THR A 1 259 ? -2.024 25.118 27.021 1.00 93.38 259 THR A CA 1
ATOM 1979 C C . THR A 1 259 ? -1.179 24.297 26.055 1.00 93.38 259 THR A C 1
ATOM 1981 O O . THR A 1 259 ? 0.053 24.362 26.064 1.00 93.38 259 THR A O 1
ATOM 1984 N N . ARG A 1 260 ? -1.843 23.535 25.186 1.00 93.62 260 ARG A N 1
ATOM 1985 C CA . ARG A 1 260 ? -1.206 22.695 24.173 1.00 93.62 260 ARG A CA 1
ATOM 1986 C C . ARG A 1 260 ? -1.899 22.820 22.825 1.00 93.62 260 ARG A C 1
ATOM 1988 O O . ARG A 1 260 ? -2.954 23.432 22.678 1.00 93.62 260 ARG A O 1
ATOM 1995 N N . ILE A 1 261 ? -1.227 22.256 21.828 1.00 90.75 261 ILE A N 1
ATOM 1996 C CA . ILE A 1 261 ? -1.686 22.204 20.450 1.00 90.75 261 ILE A CA 1
ATOM 1997 C C . ILE A 1 261 ? -1.689 20.742 20.018 1.00 90.75 261 ILE A C 1
ATOM 1999 O O . ILE A 1 261 ? -0.653 20.068 20.077 1.00 90.75 261 ILE A O 1
ATOM 2003 N N . TRP A 1 262 ? -2.838 20.268 19.556 1.00 88.94 262 TRP A N 1
ATOM 2004 C CA . TRP A 1 262 ? -3.038 18.908 19.080 1.00 88.94 262 TRP A CA 1
ATOM 2005 C C . TRP A 1 262 ? -3.319 18.936 17.579 1.00 88.94 262 TRP A C 1
ATOM 2007 O O . TRP A 1 262 ? -4.293 19.554 17.156 1.00 88.94 262 TRP A O 1
ATOM 2017 N N . PRO A 1 263 ? -2.487 18.286 16.747 1.00 83.06 263 PRO A N 1
ATOM 2018 C CA . PRO A 1 263 ? -2.852 18.010 15.365 1.00 83.06 263 PRO A CA 1
ATOM 2019 C C . PRO A 1 263 ? -4.190 17.274 15.330 1.00 83.06 263 PRO A C 1
ATOM 2021 O O . PRO A 1 263 ? -4.332 16.236 15.985 1.00 83.06 263 PRO A O 1
ATOM 2024 N N . LEU A 1 264 ? -5.162 17.816 14.591 1.00 80.25 264 LEU A N 1
ATOM 2025 C CA . LEU A 1 264 ? -6.486 17.196 14.497 1.00 80.25 264 LEU A CA 1
ATOM 2026 C C . LEU A 1 264 ? -6.408 15.810 13.860 1.00 80.25 264 LEU A C 1
ATOM 2028 O O . LEU A 1 264 ? -7.182 14.928 14.210 1.00 80.25 264 LEU A O 1
ATOM 2032 N N . ASP A 1 265 ? -5.382 15.568 13.042 1.00 68.56 265 ASP A N 1
ATOM 2033 C CA . ASP A 1 265 ? -5.113 14.274 12.423 1.00 68.56 265 ASP A CA 1
ATOM 2034 C C . ASP A 1 265 ? -4.626 13.168 13.387 1.00 68.56 265 ASP A C 1
ATOM 2036 O O . ASP A 1 265 ? -4.193 12.091 12.967 1.00 68.56 265 ASP A O 1
ATOM 2040 N N . ARG A 1 266 ? -4.673 13.436 14.692 1.00 77.25 266 ARG A N 1
ATOM 2041 C CA . ARG A 1 266 ? -4.360 12.493 15.771 1.00 77.25 266 ARG A CA 1
ATOM 2042 C C . ARG A 1 266 ? -5.459 12.406 16.820 1.00 77.25 266 ARG A C 1
ATOM 2044 O O . ARG A 1 266 ? -5.312 11.631 17.767 1.00 77.25 266 ARG A O 1
ATOM 2051 N N . VAL A 1 267 ? -6.522 13.191 16.682 1.00 81.94 267 VAL A N 1
ATOM 2052 C CA . VAL A 1 267 ? -7.713 13.060 17.518 1.00 81.94 267 VAL A CA 1
ATOM 2053 C C . VAL A 1 267 ? -8.553 11.921 16.938 1.00 81.94 267 VAL A C 1
ATOM 2055 O O . VAL A 1 267 ? -8.772 11.845 15.736 1.00 81.94 267 VAL A O 1
ATOM 2058 N N . ILE A 1 268 ? -8.925 10.973 17.789 1.00 71.44 268 ILE A N 1
ATOM 2059 C CA . ILE A 1 268 ? -9.619 9.728 17.436 1.00 71.44 268 ILE A CA 1
ATOM 2060 C C . ILE A 1 268 ? -11.091 9.829 17.821 1.00 71.44 268 ILE A C 1
ATOM 2062 O O . ILE A 1 268 ? -11.957 9.436 17.051 1.00 71.44 268 ILE A O 1
ATOM 2066 N N . THR A 1 269 ? -11.372 10.382 19.000 1.00 79.31 269 THR A N 1
ATOM 2067 C CA . THR A 1 269 ? -12.727 10.606 19.509 1.00 79.31 269 THR A CA 1
ATOM 2068 C C . THR A 1 269 ? -12.785 11.928 20.262 1.00 79.31 269 THR A C 1
ATOM 2070 O O . THR A 1 269 ? -11.776 12.377 20.816 1.00 79.31 269 THR A O 1
ATOM 2073 N N . VAL A 1 270 ? -13.971 12.531 20.291 1.00 88.38 270 VAL A N 1
ATOM 2074 C CA . VAL A 1 270 ? -14.315 13.670 21.147 1.00 88.38 270 VAL A CA 1
ATOM 2075 C C . VAL A 1 270 ? -15.590 13.294 21.880 1.00 88.38 270 VAL A C 1
ATOM 2077 O O . VAL A 1 270 ? -16.597 12.965 21.259 1.00 88.38 270 VAL A O 1
ATOM 2080 N N . GLU A 1 271 ? -15.532 13.314 23.203 1.00 88.44 271 GLU A N 1
ATOM 2081 C CA . GLU A 1 271 ? -16.672 13.031 24.069 1.00 88.44 271 GLU A CA 1
ATOM 2082 C C . GLU A 1 271 ? -16.915 14.248 24.966 1.00 88.44 271 GLU A C 1
ATOM 2084 O O . GLU A 1 271 ? -15.969 14.767 25.565 1.00 88.44 271 GLU A O 1
ATOM 2089 N N . ALA A 1 272 ? -18.167 14.697 25.067 1.00 84.56 272 ALA A N 1
ATOM 2090 C CA . ALA A 1 272 ? -18.563 15.663 26.089 1.00 84.56 272 ALA A CA 1
ATOM 2091 C C . ALA A 1 272 ? -18.418 15.033 27.485 1.00 84.56 272 ALA A C 1
ATOM 2093 O O . ALA A 1 272 ? -18.583 13.816 27.637 1.00 84.56 272 ALA A O 1
ATOM 2094 N N . THR A 1 273 ? -18.069 15.848 28.481 1.00 71.94 273 THR A N 1
ATOM 2095 C CA . THR A 1 273 ? -17.928 15.402 29.877 1.00 71.94 273 THR A CA 1
ATOM 2096 C C . THR A 1 273 ? -19.220 15.590 30.656 1.00 71.94 273 THR A C 1
ATOM 2098 O O . THR A 1 273 ? -19.911 16.599 30.407 1.00 71.94 273 THR A O 1
#

Mean predicted aligned error: 12.01 Å

pLDDT: mean 84.21, std 16.05, range [27.95, 98.56]

Foldseek 3Di:
DDPPDLLQWAKEKFFQWLDQDLQPIFTQWIWIWIGGNLRTDDIDIFGAQIPDFRDVVSCVQQVDGNVNHVPGHHVLVCLVVVLVVCPSHAYEYALFVRRLSNSCSSCVVNVHHRDLHQYFHLLLLCCVLPVVQPDSDLVSLCVVVVNDQPDGNHTNSSSVSRSNSVSVSSVSCVVVVHDSLNRSLSGGDPPPPRHPPPQPQLEHPVQVVVLVVLLVVQFWKWWQFADPVRDTDTWTWRWNDFDVVPTWTWTAGPVVRGIDIGRSSGTNDIGGD

Secondary structure (DSSP, 8-state):
-----STTEEEEEEEEESSS-TTT--EEEEEEEEEETTEEEEEEEEE-B-SSPPPHHHHHHH---HHHHTTSPBGGGTHHHHHHHTTTSEEEETTTHHHHHHHHHHHHHTTPPPP---EEEHHHHHHHH-TT-S--SHHHHHHHHT---SSTT-HHHHHHHHHHHHHHHHHHHHHTT--HHHHHHHHPPTT------TT--SS-HHHHHHHHHHHHH---EEEEEE-TTS-EEEEEEEEEEEEETTEEEEEEETTTTEEEEEEGGGEEEEEE-

Radius of gyration: 20.73 Å; Cα contacts (8 Å, |Δi|>4): 527; chains: 1; bounding box: 49×49×59 Å

Solvent-accessible surface area (backbone atoms only — not comparable to full-atom values): 14737 Å² total; per-residue (Å²): 128,87,80,73,67,67,73,40,33,36,23,22,43,30,63,37,45,48,51,94,45,48,90,81,38,36,54,36,29,40,6,31,30,32,27,54,70,71,42,80,62,61,74,47,77,46,63,13,26,54,97,57,83,59,42,68,77,37,26,72,61,48,68,57,52,58,81,81,22,68,89,34,56,47,46,56,82,44,42,65,64,50,51,62,72,43,55,90,22,35,37,30,18,84,56,25,54,57,49,52,46,38,52,37,42,43,21,52,73,54,74,41,82,51,75,44,48,44,48,27,10,51,43,46,37,45,53,70,78,41,70,85,57,89,56,69,49,69,70,51,43,25,65,74,72,68,51,78,62,90,46,80,56,35,26,46,41,48,10,48,40,48,47,56,49,46,31,53,51,50,54,51,35,54,75,72,66,49,51,62,68,51,52,46,63,56,10,40,40,78,87,69,79,58,44,65,44,89,83,62,56,54,41,56,74,66,34,47,48,52,47,54,49,22,34,76,72,57,40,53,31,37,32,33,33,47,44,99,83,71,49,77,43,79,45,48,29,34,40,64,49,74,44,83,84,68,55,26,40,33,29,35,30,63,85,76,73,41,77,48,76,42,55,36,88,32,37,72,45,60,39,84,112